Protein AF-A0A355E2Q4-F1 (afdb_monomer_lite)

Radius of gyration: 67.85 Å; chains: 1; bounding box: 139×47×200 Å

pLDDT: mean 78.77, std 15.64, range [34.53, 96.31]

Foldseek 3Di:
DFDWDWAKKWKDLFQVPNTDIDGDPDDDDDDDDPPPCPLSSVVQVLCQLLLNDFQQRPPPCVVVPDPPPQRGSLNRQQSADPVPGRPRQAKGKIKIKTWIQGPVRDFIKIKIKMWIDHGSPDDIQMKIFIDGHDPVQQCQWDDDPPPPDIGGDDLVRSCVSRHVVGIGSDSVVSQQVSCVVVHVGDVVSVLVSVLSSVVSCVVVCVVVDPDVPVVVVVNDPPPPVVVVVVVVVVVVVVVVVVVVVVVVVVVVVVVVVVVVVVVVVVVVVVVVVVVVVVVVVVVVVVVVVVVVVVVVVVVVVVVVVVVVVVVVVVVVVVVVVVVVVVVVVVVVVVVVVVVVVVVVVVVD

Secondary structure (DSSP, 8-state):
-PPEEEEEEEEEEETTEEEEEEE--SS------TTSSHHHHHHHHHHHHTTT----TTGGGGGGT---TT-SHHHHHHTEETTTEES--S-EEEEEEEEEEETTS---EEEEEEEEESSTTSPPEEEEEEEES-GGGS--EEE-SSTT-EEEPPHHHHHHHH-TTTEESSHHHHHHHHHHHHSSSHHHHHHHHHHHHHHHHHHHHHHH-S-HHHHHHHHSPPP-HHHHHHHHHHHHHHHHHHHHHHHHHHHHHHHHHHHHHHHHHHHHHHHHHHHHHHHHHHHHHHHHHHHHHHHHHHHHHHHHHHHHHHHHHHHHHHHHHHHHHHHHHHHHHHHHHHHHHHHHTS--

Sequence (348 aa):
MALYRLKTIRLVNFHNFVDHTIAVLGHLFLVGDNASGKTTVLDAVQWVLSGGQDLEFNAAARVSGSREEGRTLHGAVQRRDSERGVINTARAVTYAALELEDEEGGPALSIGMGAELAHPEAQIATWGFMREGPLSEVPLLVPAEVPGALRPAKKEELRDALGKDRVYFQVGRYRDVLADKLTAGEHYFSRLTDFWRISKAYKQIAAQTQDHSQLLRKMLPKPDEEAFLKVSRGMEALAQIEDSLGGLREQLDYLRGLREHQLSVDRAREEVARYTFLKTLKERDLLSETLARQDSGLAAIRTEQERLGELVGQARAAVASREAELQDLRRQDREGLLEKRIELERDS

Structure (mmCIF, N/CA/C/O backbone):
data_AF-A0A355E2Q4-F1
#
_entry.id   AF-A0A355E2Q4-F1
#
loop_
_atom_site.group_PDB
_atom_site.id
_atom_site.type_symbol
_atom_site.label_atom_id
_atom_site.label_alt_id
_atom_site.label_comp_id
_atom_site.label_asym_id
_atom_site.label_entity_id
_atom_site.label_seq_id
_atom_site.pdbx_PDB_ins_code
_atom_site.Cartn_x
_atom_site.Cartn_y
_atom_site.Cartn_z
_atom_site.occupancy
_atom_site.B_iso_or_equiv
_atom_site.auth_seq_id
_atom_site.auth_comp_id
_atom_site.auth_asym_id
_atom_site.auth_atom_id
_atom_site.pdbx_PDB_model_num
ATOM 1 N N . MET A 1 1 ? -0.881 -11.924 -11.102 1.00 59.03 1 MET A N 1
ATOM 2 C CA . MET A 1 1 ? -0.061 -10.791 -11.577 1.00 59.03 1 MET A CA 1
ATOM 3 C C . MET A 1 1 ? 1.360 -11.257 -11.381 1.00 59.03 1 MET A C 1
ATOM 5 O O . MET A 1 1 ? 1.708 -11.500 -10.237 1.00 59.03 1 MET A O 1
ATOM 9 N N . ALA A 1 2 ? 2.090 -11.511 -12.465 1.00 63.94 2 ALA A N 1
ATOM 10 C CA . ALA A 1 2 ? 3.419 -12.104 -12.367 1.00 63.94 2 ALA A CA 1
ATOM 11 C C . ALA A 1 2 ? 4.365 -11.136 -11.648 1.00 63.94 2 ALA A C 1
ATOM 13 O O . ALA A 1 2 ? 4.376 -9.936 -11.950 1.00 63.94 2 ALA A O 1
ATOM 14 N N . LEU A 1 3 ? 5.114 -11.643 -10.670 1.00 79.62 3 LEU A N 1
ATOM 15 C CA . LEU A 1 3 ? 6.127 -10.862 -9.979 1.00 79.62 3 LEU A CA 1
ATOM 16 C C . LEU A 1 3 ? 7.436 -11.007 -10.751 1.00 79.62 3 LEU A C 1
ATOM 18 O O . LEU A 1 3 ? 7.962 -12.105 -10.898 1.00 79.62 3 LEU A O 1
ATOM 22 N N . TYR A 1 4 ? 7.945 -9.894 -11.269 1.00 86.75 4 TYR A N 1
ATOM 23 C CA . TYR A 1 4 ? 9.138 -9.893 -12.105 1.00 86.75 4 TYR A CA 1
ATOM 24 C C . TYR A 1 4 ? 10.369 -9.420 -11.339 1.00 86.75 4 TYR A C 1
ATOM 26 O O . TYR A 1 4 ? 10.346 -8.380 -10.676 1.00 86.75 4 TYR A O 1
ATOM 34 N N . ARG A 1 5 ? 11.484 -10.125 -11.531 1.00 89.06 5 ARG A N 1
ATOM 35 C CA . ARG A 1 5 ? 12.803 -9.754 -11.022 1.00 89.06 5 ARG A CA 1
ATOM 36 C C . ARG A 1 5 ? 13.743 -9.396 -12.166 1.00 89.06 5 ARG A C 1
ATOM 38 O O . ARG A 1 5 ? 13.887 -10.141 -13.129 1.00 89.06 5 ARG A O 1
ATOM 45 N N . LEU A 1 6 ? 14.432 -8.260 -12.055 1.00 91.06 6 LEU A N 1
ATOM 46 C CA . LEU A 1 6 ? 15.444 -7.868 -13.036 1.00 91.06 6 LEU A CA 1
ATOM 47 C C . LEU A 1 6 ? 16.646 -8.819 -12.972 1.00 91.06 6 LEU A C 1
ATOM 49 O O . LEU A 1 6 ? 17.281 -8.937 -11.924 1.00 91.06 6 LEU A O 1
ATOM 53 N N . LYS A 1 7 ? 16.965 -9.452 -14.103 1.00 92.62 7 LYS A N 1
ATOM 54 C CA . LYS A 1 7 ? 18.031 -10.452 -14.235 1.00 92.62 7 LYS A CA 1
ATOM 55 C C . LYS A 1 7 ? 19.196 -9.978 -15.087 1.00 92.62 7 LYS A C 1
ATOM 57 O O . LYS A 1 7 ? 20.343 -10.249 -14.750 1.00 92.62 7 LYS A O 1
ATOM 62 N N . THR A 1 8 ? 18.923 -9.255 -16.169 1.00 94.00 8 THR A N 1
ATOM 63 C CA . THR A 1 8 ? 19.969 -8.795 -17.091 1.00 94.00 8 THR A CA 1
ATOM 64 C C . THR A 1 8 ? 19.650 -7.410 -17.630 1.00 94.00 8 THR A C 1
ATOM 66 O O . THR A 1 8 ? 18.503 -7.113 -17.948 1.00 94.00 8 THR A O 1
ATOM 69 N N . ILE A 1 9 ? 20.674 -6.570 -17.759 1.00 95.00 9 ILE A N 1
ATOM 70 C CA . ILE A 1 9 ? 20.624 -5.272 -18.435 1.00 95.00 9 ILE A CA 1
ATOM 71 C C . ILE A 1 9 ? 21.574 -5.343 -19.629 1.00 95.00 9 ILE A C 1
ATOM 73 O O . ILE A 1 9 ? 22.747 -5.662 -19.455 1.00 95.00 9 ILE A O 1
ATOM 77 N N . ARG A 1 10 ? 21.107 -5.019 -20.833 1.00 94.88 10 ARG A N 1
ATOM 78 C CA . ARG A 1 10 ? 21.938 -4.962 -22.041 1.00 94.88 10 ARG A CA 1
ATOM 79 C C . ARG A 1 10 ? 21.907 -3.568 -22.650 1.00 94.88 10 ARG A C 1
ATOM 81 O O . ARG A 1 10 ? 20.835 -3.007 -22.863 1.00 94.88 10 ARG A O 1
ATOM 88 N N . LEU A 1 11 ? 23.086 -3.028 -22.936 1.00 92.44 11 LEU A N 1
ATOM 89 C CA . LEU A 1 11 ? 23.298 -1.695 -23.494 1.00 92.44 11 LEU A CA 1
ATOM 90 C C . LEU A 1 11 ? 24.115 -1.812 -24.778 1.00 92.44 11 LEU A C 1
ATOM 92 O O . LEU A 1 11 ? 25.236 -2.319 -24.751 1.00 92.44 11 LEU A O 1
ATOM 96 N N . VAL A 1 12 ? 23.571 -1.318 -25.887 1.00 90.31 12 VAL A N 1
ATOM 97 C CA . VAL A 1 12 ? 24.232 -1.327 -27.198 1.00 90.31 12 VAL A CA 1
ATOM 98 C C . VAL A 1 12 ? 24.316 0.099 -27.715 1.00 90.31 12 VAL A C 1
ATOM 100 O O . VAL A 1 12 ? 23.292 0.752 -27.889 1.00 90.31 12 VAL A O 1
ATOM 103 N N . ASN A 1 13 ? 25.527 0.585 -27.978 1.00 87.12 13 ASN A N 1
ATOM 104 C CA . ASN A 1 13 ? 25.814 1.956 -28.407 1.00 87.12 13 ASN A CA 1
ATOM 105 C C . ASN A 1 13 ? 25.113 3.030 -27.557 1.00 87.12 13 ASN A C 1
ATOM 107 O O . ASN A 1 13 ? 24.652 4.045 -28.077 1.00 87.12 13 ASN A O 1
ATOM 111 N N . PHE A 1 14 ? 24.992 2.804 -26.250 1.00 83.56 14 PHE A N 1
ATOM 112 C CA . PHE A 1 14 ? 24.331 3.713 -25.321 1.00 83.56 14 PHE A CA 1
ATOM 113 C C . PHE A 1 14 ? 25.390 4.524 -24.568 1.00 83.56 14 PHE A C 1
ATOM 115 O O . PHE A 1 14 ? 26.032 4.025 -23.642 1.00 83.56 14 PHE A O 1
ATOM 122 N N . HIS A 1 15 ? 25.608 5.775 -24.981 1.00 80.81 15 HIS A N 1
ATOM 123 C CA . HIS A 1 15 ? 26.648 6.660 -24.445 1.00 80.81 15 HIS A CA 1
ATOM 124 C C . HIS A 1 15 ? 28.049 6.016 -24.466 1.00 80.81 15 HIS A C 1
ATOM 126 O O . HIS A 1 15 ? 28.636 5.873 -25.530 1.00 80.81 15 HIS A O 1
ATOM 132 N N . ASN A 1 16 ? 28.622 5.604 -23.330 1.00 76.19 16 ASN A N 1
ATOM 133 C CA . ASN A 1 16 ? 29.965 5.006 -23.297 1.00 76.19 16 ASN A CA 1
ATOM 134 C C . ASN A 1 16 ? 29.960 3.496 -23.581 1.00 76.19 16 ASN A C 1
ATOM 136 O O . ASN A 1 16 ? 31.016 2.918 -23.826 1.00 76.19 16 ASN A O 1
ATOM 140 N N . PHE A 1 17 ? 28.787 2.865 -23.620 1.00 82.75 17 PHE A N 1
ATOM 141 C CA . PHE A 1 17 ? 28.650 1.422 -23.784 1.00 82.75 17 PHE A CA 1
ATOM 142 C C . PHE A 1 17 ? 28.480 1.050 -25.259 1.00 82.75 17 PHE A C 1
ATOM 144 O O . PHE A 1 17 ? 27.497 1.436 -25.882 1.00 82.75 17 PHE A O 1
ATOM 151 N N . VAL A 1 18 ? 29.435 0.298 -25.817 1.00 82.12 18 VAL A N 1
ATOM 152 C CA . VAL A 1 18 ? 29.385 -0.195 -27.211 1.00 82.12 18 VAL A CA 1
ATOM 153 C C . VAL A 1 18 ? 28.500 -1.438 -27.317 1.00 82.12 18 VAL A C 1
ATOM 155 O O . VAL A 1 18 ? 27.496 -1.417 -28.015 1.00 82.12 18 VAL A O 1
ATOM 158 N N . ASP A 1 19 ? 28.827 -2.490 -26.572 1.00 89.31 19 ASP A N 1
ATOM 159 C CA . ASP A 1 19 ? 27.971 -3.658 -26.348 1.00 89.31 19 ASP A CA 1
ATOM 160 C C . ASP A 1 19 ? 28.318 -4.214 -24.970 1.00 89.31 19 ASP A C 1
ATOM 162 O O . ASP A 1 19 ? 29.428 -4.695 -24.754 1.00 89.31 19 ASP A O 1
ATOM 166 N N . HIS A 1 20 ? 27.430 -4.019 -24.002 1.00 91.25 20 HIS A N 1
ATOM 167 C CA . HIS A 1 20 ? 27.648 -4.439 -22.623 1.00 91.25 20 HIS A CA 1
ATOM 168 C C . HIS A 1 20 ? 26.410 -5.141 -22.095 1.00 91.25 20 HIS A C 1
ATOM 170 O O . HIS A 1 20 ? 25.290 -4.656 -22.245 1.00 91.25 20 HIS A O 1
ATOM 176 N N . THR A 1 21 ? 26.636 -6.264 -21.423 1.00 92.31 21 THR A N 1
ATOM 177 C CA . THR A 1 21 ? 25.600 -7.018 -20.724 1.00 92.31 21 THR A CA 1
ATOM 178 C C . THR A 1 21 ? 25.980 -7.107 -19.253 1.00 92.31 21 THR A C 1
ATOM 180 O O . THR A 1 21 ? 27.078 -7.542 -18.915 1.00 92.31 21 THR A O 1
ATOM 183 N N . ILE A 1 22 ? 25.085 -6.658 -18.380 1.00 91.62 22 ILE A N 1
ATOM 184 C CA . ILE A 1 22 ? 25.259 -6.604 -16.932 1.00 91.62 22 ILE A CA 1
ATOM 185 C C . ILE A 1 22 ? 24.255 -7.579 -16.322 1.00 91.62 22 ILE A C 1
ATOM 187 O O . ILE A 1 22 ? 23.046 -7.362 -16.404 1.00 91.62 22 ILE A O 1
ATOM 191 N N . ALA A 1 23 ? 24.755 -8.649 -15.711 1.00 91.12 23 ALA A N 1
ATOM 192 C CA . ALA A 1 23 ? 23.927 -9.579 -14.954 1.00 91.12 23 ALA A CA 1
ATOM 193 C C . ALA A 1 23 ? 23.563 -8.983 -13.584 1.00 91.12 23 ALA A C 1
ATOM 195 O O . ALA A 1 23 ? 24.399 -8.383 -12.905 1.00 91.12 23 ALA A O 1
ATOM 196 N N . VAL A 1 24 ? 22.314 -9.170 -13.169 1.00 89.00 24 VAL A N 1
ATOM 197 C CA . 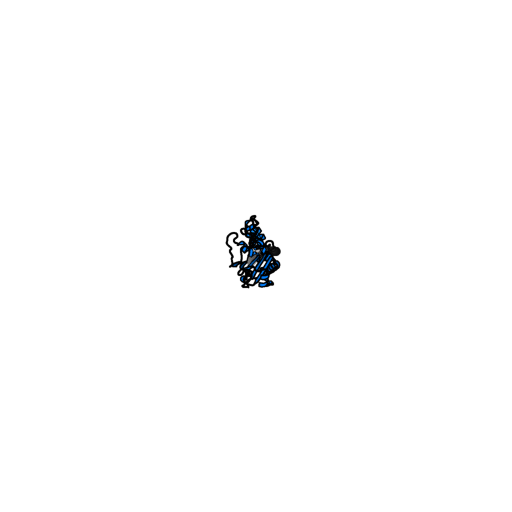VAL A 1 24 ? 21.755 -8.704 -11.899 1.00 89.00 24 VAL A CA 1
ATOM 198 C C . VAL A 1 24 ? 21.435 -9.917 -11.034 1.00 89.00 24 VAL A C 1
ATOM 200 O O . VAL A 1 24 ? 20.436 -10.605 -11.218 1.00 89.00 24 VAL A O 1
ATOM 203 N N . LEU A 1 25 ? 22.299 -10.180 -10.054 1.00 82.69 25 LEU A N 1
ATOM 204 C CA . LEU A 1 25 ? 22.166 -11.301 -9.122 1.00 82.69 25 LEU A CA 1
ATOM 205 C C . LEU A 1 25 ? 21.551 -10.821 -7.802 1.00 82.69 25 LEU A C 1
ATOM 207 O O . LEU A 1 25 ? 22.190 -10.802 -6.754 1.00 82.69 25 LEU A O 1
ATOM 211 N N . GLY A 1 26 ? 20.289 -10.388 -7.863 1.00 79.62 26 GLY A N 1
ATOM 212 C CA . GLY A 1 26 ? 19.594 -9.795 -6.714 1.00 79.62 26 GLY A CA 1
ATOM 213 C C . GLY A 1 26 ? 19.883 -8.314 -6.584 1.00 79.62 26 GLY A C 1
ATOM 214 O O . GLY A 1 26 ? 19.244 -7.514 -7.259 1.00 79.62 26 GLY A O 1
ATOM 215 N N . HIS A 1 27 ? 20.831 -7.943 -5.728 1.00 79.62 27 HIS A N 1
ATOM 216 C CA . HIS A 1 27 ? 21.199 -6.542 -5.546 1.00 79.62 27 HIS A CA 1
ATOM 217 C C . HIS A 1 27 ? 22.357 -6.163 -6.474 1.00 79.62 27 HIS A C 1
ATOM 219 O O . HIS A 1 27 ? 23.409 -6.799 -6.459 1.00 79.62 27 HIS A O 1
ATOM 225 N N . LEU A 1 28 ? 22.174 -5.103 -7.265 1.00 79.94 28 LEU A N 1
ATOM 226 C CA . LEU A 1 28 ? 23.220 -4.542 -8.117 1.00 79.94 28 LEU A CA 1
ATOM 227 C C . LEU A 1 28 ? 23.847 -3.318 -7.440 1.00 79.94 28 LEU A C 1
ATOM 229 O O . LEU A 1 28 ? 23.185 -2.297 -7.260 1.00 79.94 28 LEU A O 1
ATOM 233 N N . PHE A 1 29 ? 25.140 -3.403 -7.124 1.00 79.62 29 PHE A N 1
ATOM 234 C CA . PHE A 1 29 ? 25.935 -2.275 -6.639 1.00 79.62 29 PHE A CA 1
ATOM 235 C C . PHE A 1 29 ? 26.875 -1.788 -7.744 1.00 79.62 29 PHE A C 1
ATOM 237 O O . PHE A 1 29 ? 27.757 -2.519 -8.187 1.00 79.62 29 PHE A O 1
ATOM 244 N N . LEU A 1 30 ? 26.694 -0.542 -8.187 1.00 78.75 30 LEU A N 1
ATOM 245 C CA . LEU A 1 30 ? 27.558 0.097 -9.181 1.00 78.75 30 LEU A CA 1
ATOM 246 C C . LEU A 1 30 ? 28.564 1.017 -8.475 1.00 78.75 30 LEU A C 1
ATOM 248 O O . LEU A 1 30 ? 28.179 2.048 -7.922 1.00 78.75 30 LEU A O 1
ATOM 252 N N . VAL A 1 31 ? 29.850 0.661 -8.512 1.00 79.50 31 VAL A N 1
ATOM 253 C CA . VAL A 1 31 ? 30.961 1.422 -7.907 1.00 79.50 31 VAL A CA 1
ATOM 254 C C . VAL A 1 31 ? 31.913 1.896 -9.007 1.00 79.50 31 VAL A C 1
ATOM 256 O O . VAL A 1 31 ? 32.123 1.201 -9.994 1.00 79.50 31 VAL A O 1
ATOM 259 N N . GLY A 1 32 ? 32.458 3.103 -8.867 1.00 76.38 32 GLY A N 1
ATOM 260 C CA . GLY A 1 32 ? 33.433 3.674 -9.799 1.00 76.38 32 GLY A CA 1
ATOM 261 C C . GLY A 1 32 ? 33.529 5.190 -9.659 1.00 76.38 32 GLY A C 1
ATOM 262 O O . GLY A 1 32 ? 32.725 5.792 -8.941 1.00 76.38 32 GLY A O 1
ATOM 263 N N . ASP A 1 33 ? 34.434 5.812 -10.403 1.00 74.00 33 ASP A N 1
ATOM 264 C CA . ASP A 1 33 ? 34.664 7.260 -10.366 1.00 74.00 33 ASP A CA 1
ATOM 265 C C . ASP A 1 33 ? 33.542 8.072 -11.025 1.00 74.00 33 ASP A C 1
ATOM 267 O O . ASP A 1 33 ? 32.673 7.548 -11.732 1.00 74.00 33 ASP A O 1
ATOM 271 N N . ASN A 1 34 ? 33.511 9.382 -10.792 1.00 67.50 34 ASN A N 1
ATOM 272 C CA . ASN A 1 34 ? 32.589 10.258 -11.517 1.00 67.50 34 ASN A CA 1
ATOM 273 C C . ASN A 1 34 ? 32.782 10.091 -13.038 1.00 67.50 34 ASN A C 1
ATOM 275 O O . ASN A 1 34 ? 33.883 9.827 -13.503 1.00 67.50 34 ASN A O 1
ATOM 279 N N . ALA A 1 35 ? 31.688 10.174 -13.803 1.00 64.06 35 ALA A N 1
ATOM 280 C CA . ALA A 1 35 ? 31.648 9.894 -15.248 1.00 64.06 35 ALA A CA 1
ATOM 281 C C . ALA A 1 35 ? 31.945 8.439 -15.689 1.00 64.06 35 ALA A C 1
ATOM 283 O O . ALA A 1 35 ? 31.885 8.146 -16.880 1.00 64.06 35 ALA A O 1
ATOM 284 N N . SER A 1 36 ? 32.107 7.478 -14.769 1.00 72.00 36 SER A N 1
ATOM 285 C CA . SER A 1 36 ? 32.311 6.056 -15.112 1.00 72.00 36 SER A CA 1
ATOM 286 C C . SER A 1 36 ? 31.087 5.334 -15.719 1.00 72.00 36 SER A C 1
ATOM 288 O O . SER A 1 36 ? 31.094 4.114 -15.849 1.00 72.00 36 SER A O 1
ATOM 290 N N . GLY A 1 37 ? 29.994 6.044 -16.022 1.00 73.31 37 GLY A N 1
ATOM 291 C CA . GLY A 1 37 ? 28.781 5.469 -16.625 1.00 73.31 37 GLY A CA 1
ATOM 292 C C . GLY A 1 37 ? 27.757 4.861 -15.653 1.00 73.31 37 GLY A C 1
ATOM 293 O O . GLY A 1 37 ? 26.746 4.331 -16.100 1.00 73.31 37 GLY A O 1
ATOM 294 N N . LYS A 1 38 ? 27.943 4.962 -14.326 1.00 80.88 38 LYS A N 1
ATOM 295 C CA . LYS A 1 38 ? 26.978 4.422 -13.334 1.00 80.88 38 LYS A CA 1
ATOM 296 C C . LYS A 1 38 ? 25.568 4.979 -13.516 1.00 80.88 38 LYS A C 1
ATOM 298 O O . LYS A 1 38 ? 24.598 4.229 -13.578 1.00 80.88 38 LYS A O 1
ATOM 303 N N . THR A 1 39 ? 25.456 6.303 -13.611 1.00 76.62 39 THR A N 1
ATOM 304 C CA . THR A 1 39 ? 24.155 6.950 -13.789 1.00 76.62 39 THR A CA 1
ATOM 305 C C . THR A 1 39 ? 23.562 6.628 -15.152 1.00 76.62 39 THR A C 1
ATOM 307 O O . THR A 1 39 ? 22.365 6.416 -15.232 1.00 76.62 39 THR A O 1
ATOM 310 N N . THR A 1 40 ? 24.396 6.467 -16.181 1.00 81.44 40 THR A N 1
ATOM 311 C CA . THR A 1 40 ? 23.990 6.051 -17.530 1.00 81.44 40 THR A CA 1
ATOM 312 C C . THR A 1 40 ? 23.320 4.672 -17.549 1.00 81.44 40 THR A C 1
ATOM 314 O O . THR A 1 40 ? 22.352 4.475 -18.278 1.00 81.44 40 THR A O 1
ATOM 317 N N . VAL A 1 41 ? 23.790 3.718 -16.737 1.00 85.50 41 VAL A N 1
ATOM 318 C CA . VAL A 1 41 ? 23.131 2.406 -16.603 1.00 85.50 41 VAL A CA 1
ATOM 319 C C . VAL A 1 41 ? 21.747 2.563 -15.968 1.00 85.50 41 VAL A C 1
ATOM 321 O O . VAL A 1 41 ? 20.770 2.024 -16.481 1.00 85.50 41 VAL A O 1
ATOM 324 N N . LEU A 1 42 ? 21.638 3.338 -14.883 1.00 84.00 42 LEU A N 1
ATOM 325 C CA . LEU A 1 42 ? 20.356 3.589 -14.211 1.00 84.00 42 LEU A CA 1
ATOM 326 C C . LEU A 1 42 ? 19.365 4.323 -15.127 1.00 84.00 42 LEU A C 1
ATOM 328 O O . LEU A 1 42 ? 18.184 3.998 -15.175 1.00 84.00 42 LEU A O 1
ATOM 332 N N . ASP A 1 43 ? 19.877 5.290 -15.872 1.00 80.38 43 ASP A N 1
ATOM 333 C CA . ASP A 1 43 ? 19.189 6.059 -16.896 1.00 80.38 43 ASP A CA 1
ATOM 334 C C . ASP A 1 43 ? 18.590 5.158 -17.984 1.00 80.38 43 ASP A C 1
ATOM 336 O O . ASP A 1 43 ? 17.420 5.304 -18.332 1.00 80.38 43 ASP A O 1
ATOM 340 N N . ALA A 1 44 ? 19.363 4.190 -18.477 1.00 86.38 44 ALA A N 1
ATOM 341 C CA . ALA A 1 44 ? 18.901 3.223 -19.464 1.00 86.38 44 ALA A CA 1
ATOM 342 C C . ALA A 1 44 ? 17.801 2.300 -18.912 1.00 86.38 44 ALA A C 1
ATOM 344 O O . ALA A 1 44 ? 16.795 2.077 -19.583 1.00 86.38 44 ALA A O 1
ATOM 345 N N . VAL A 1 45 ? 17.950 1.812 -17.674 1.00 88.81 45 VAL A N 1
ATOM 346 C CA . VAL A 1 45 ? 16.918 1.000 -17.002 1.00 88.81 45 VAL A CA 1
ATOM 347 C C . VAL A 1 45 ? 15.618 1.792 -16.864 1.00 88.81 45 VAL A C 1
ATOM 349 O O . VAL A 1 45 ? 14.550 1.298 -17.218 1.00 88.81 45 VAL A O 1
ATOM 352 N N . GLN A 1 46 ? 15.703 3.039 -16.396 1.00 84.56 46 GLN A N 1
ATOM 353 C CA . GLN A 1 46 ? 14.536 3.907 -16.253 1.00 84.56 46 GLN A CA 1
ATOM 354 C C . GLN A 1 46 ? 13.868 4.196 -17.596 1.00 84.56 46 GLN A C 1
ATOM 356 O O . GLN A 1 46 ? 12.645 4.174 -17.667 1.00 84.56 46 GLN A O 1
ATOM 361 N N . TRP A 1 47 ? 14.654 4.439 -18.647 1.00 86.00 47 TRP A N 1
ATOM 362 C CA . TRP A 1 47 ? 14.139 4.700 -19.989 1.00 86.00 47 TRP A CA 1
ATOM 363 C C . TRP A 1 47 ? 13.325 3.524 -20.534 1.00 86.00 47 TRP A C 1
ATOM 365 O O . TRP A 1 47 ? 12.229 3.729 -21.055 1.00 86.00 47 TRP A O 1
ATOM 375 N N . VAL A 1 48 ? 13.809 2.292 -20.343 1.00 90.06 48 VAL A N 1
ATOM 376 C CA . VAL A 1 48 ? 13.070 1.087 -20.742 1.00 90.06 48 VAL A CA 1
ATOM 377 C C . VAL A 1 48 ? 11.792 0.923 -19.923 1.00 90.06 48 VAL A C 1
ATOM 379 O O . VAL A 1 48 ? 10.728 0.683 -20.494 1.00 90.06 48 VAL A O 1
ATOM 382 N N . LEU A 1 49 ? 11.878 1.073 -18.599 1.00 87.44 49 LEU A N 1
ATOM 383 C CA . LEU A 1 49 ? 10.738 0.855 -17.711 1.00 87.44 49 LEU A CA 1
ATOM 384 C C . LEU A 1 49 ? 9.669 1.954 -17.806 1.00 87.44 49 LEU A C 1
ATOM 386 O O . LEU A 1 49 ? 8.501 1.672 -17.563 1.00 87.44 49 LEU A O 1
ATOM 390 N N . SER A 1 50 ? 10.026 3.184 -18.186 1.00 82.81 50 SER A N 1
ATOM 391 C CA . SER A 1 50 ? 9.056 4.259 -18.446 1.00 82.81 50 SER A CA 1
ATOM 392 C C . SER A 1 50 ? 8.393 4.169 -19.817 1.00 82.81 50 SER A C 1
ATOM 394 O O . SER A 1 50 ? 7.570 5.019 -20.169 1.00 82.81 50 SER A O 1
ATOM 396 N N . GLY A 1 51 ? 8.763 3.162 -20.611 1.00 81.50 51 GLY A N 1
ATOM 397 C CA . GLY A 1 51 ? 8.302 3.018 -21.979 1.00 81.50 51 GLY A CA 1
ATOM 398 C C . GLY A 1 51 ? 8.680 4.217 -22.842 1.00 81.50 51 GLY A C 1
ATOM 399 O O . GLY A 1 51 ? 7.913 4.590 -23.720 1.00 81.50 51 GLY A O 1
ATOM 400 N N . GLY A 1 52 ? 9.822 4.856 -22.577 1.00 71.81 52 GLY A N 1
ATOM 401 C CA . GLY A 1 52 ? 10.374 5.892 -23.449 1.00 71.81 52 GLY A CA 1
ATOM 402 C C . GLY A 1 52 ? 9.751 7.262 -23.300 1.00 71.81 52 GLY A C 1
ATOM 403 O O . GLY A 1 52 ? 9.999 8.124 -24.139 1.00 71.81 52 GLY A O 1
ATOM 404 N N . GLN A 1 53 ? 8.959 7.472 -22.250 1.00 69.06 53 GLN A N 1
ATOM 405 C CA . GLN A 1 53 ? 8.559 8.810 -21.844 1.00 69.06 53 GLN A CA 1
ATOM 406 C C . GLN A 1 53 ? 9.817 9.651 -21.590 1.00 69.06 53 GLN A C 1
ATOM 408 O O . GLN A 1 53 ? 10.781 9.128 -21.024 1.00 69.06 53 GLN A O 1
ATOM 413 N N . ASP A 1 54 ? 9.802 10.921 -22.012 1.00 57.66 54 ASP A N 1
ATOM 414 C CA . ASP A 1 54 ? 10.913 11.863 -21.845 1.00 57.66 54 ASP A CA 1
ATOM 415 C C . ASP A 1 54 ? 11.291 11.994 -20.366 1.00 57.66 54 ASP A C 1
ATOM 417 O O . ASP A 1 54 ? 10.764 12.807 -19.603 1.00 57.66 54 ASP A O 1
ATOM 421 N N . LEU A 1 55 ? 12.212 11.140 -19.944 1.00 56.91 55 LEU A N 1
ATOM 422 C CA . LEU A 1 55 ? 12.879 11.236 -18.670 1.00 56.91 55 LEU A CA 1
ATOM 423 C C . LEU A 1 55 ? 14.067 12.156 -18.897 1.00 56.91 55 LEU A C 1
ATOM 425 O O . LEU A 1 55 ? 14.984 11.830 -19.650 1.00 56.91 55 LEU A O 1
ATOM 429 N N . GLU A 1 56 ? 14.065 13.313 -18.238 1.00 54.34 56 GLU A N 1
ATOM 430 C CA . GLU A 1 56 ? 15.267 14.134 -18.160 1.00 54.34 56 GLU A CA 1
ATOM 431 C C . GLU A 1 56 ? 16.390 13.279 -17.541 1.00 54.34 56 GLU A C 1
ATOM 433 O O . GLU A 1 56 ? 16.369 12.894 -16.362 1.00 54.34 56 GLU A O 1
ATOM 438 N N . PHE A 1 57 ? 17.360 12.911 -18.376 1.00 55.53 57 PHE A N 1
ATOM 439 C CA . PHE A 1 57 ? 18.556 12.201 -17.957 1.00 55.53 57 PHE A CA 1
ATOM 440 C C . PHE A 1 57 ? 19.329 13.121 -17.003 1.00 55.53 57 PHE A C 1
ATOM 442 O O . PHE A 1 57 ? 19.671 14.249 -17.337 1.00 55.53 57 PHE A O 1
ATOM 449 N N . ASN A 1 58 ? 19.543 12.657 -15.768 1.00 53.16 58 ASN A N 1
ATOM 450 C CA . ASN A 1 58 ? 20.190 13.419 -14.699 1.00 53.16 58 ASN A CA 1
ATOM 451 C C . ASN A 1 58 ? 19.601 14.822 -14.394 1.00 53.16 58 ASN A C 1
ATOM 453 O O . ASN A 1 58 ? 20.275 15.845 -14.521 1.00 53.16 58 ASN A O 1
ATOM 457 N N . ALA A 1 59 ? 18.403 14.868 -13.791 1.00 46.28 59 ALA A N 1
ATOM 458 C CA . ALA A 1 59 ? 17.896 16.057 -13.076 1.00 46.28 59 ALA A CA 1
ATOM 459 C C . ALA A 1 59 ? 18.877 16.600 -12.005 1.00 46.28 59 ALA A C 1
ATOM 461 O O . ALA A 1 59 ? 18.735 17.730 -11.540 1.00 46.28 59 ALA A O 1
ATOM 462 N N . ALA A 1 60 ? 19.900 15.806 -11.662 1.00 39.00 60 ALA A N 1
ATOM 463 C CA . ALA A 1 60 ? 20.895 16.099 -10.656 1.00 39.00 60 ALA A CA 1
ATOM 464 C C . ALA A 1 60 ? 21.799 17.325 -10.944 1.00 39.00 60 ALA A C 1
ATOM 466 O O . ALA A 1 60 ? 22.294 17.997 -10.042 1.00 39.00 60 ALA A O 1
ATOM 467 N N . ALA A 1 61 ? 22.043 17.643 -12.212 1.00 37.22 61 ALA A N 1
ATOM 468 C CA . ALA A 1 61 ? 22.986 18.703 -12.577 1.00 37.22 61 ALA A CA 1
ATOM 469 C C . ALA A 1 61 ? 22.359 20.113 -12.600 1.00 37.22 61 ALA A C 1
ATOM 471 O O . ALA A 1 61 ? 23.074 21.102 -12.742 1.00 37.22 61 ALA A O 1
ATOM 472 N N . ARG A 1 62 ? 21.030 20.243 -12.446 1.00 39.09 62 ARG A N 1
ATOM 473 C CA . ARG A 1 62 ? 20.339 21.536 -12.609 1.00 39.09 62 ARG A CA 1
ATOM 474 C C . ARG A 1 62 ? 20.663 22.571 -11.532 1.00 39.09 62 ARG A C 1
ATOM 476 O O . ARG A 1 62 ? 20.564 23.758 -11.820 1.00 39.09 62 ARG A O 1
ATOM 483 N N . VAL A 1 63 ? 21.062 22.167 -10.324 1.00 42.94 63 VAL A N 1
ATOM 484 C CA . VAL A 1 63 ? 21.269 23.132 -9.226 1.00 42.94 63 VAL A CA 1
ATOM 485 C C . VAL A 1 63 ? 22.708 23.657 -9.131 1.00 42.94 63 VAL A C 1
ATOM 487 O O . VAL A 1 63 ? 22.931 24.673 -8.483 1.00 42.94 63 VAL A O 1
ATOM 490 N N . SER A 1 64 ? 23.681 23.067 -9.843 1.00 38.75 64 SER A N 1
ATOM 491 C CA . SER A 1 64 ? 25.056 23.609 -9.898 1.00 38.75 64 SER A CA 1
ATOM 492 C C . SER A 1 64 ? 25.333 24.517 -11.106 1.00 38.75 64 SER A C 1
ATOM 494 O O . SER A 1 64 ? 26.488 24.830 -11.382 1.00 38.75 64 SER A O 1
ATOM 496 N N . GLY A 1 65 ? 24.301 24.955 -11.834 1.00 36.00 65 GLY A N 1
ATOM 497 C CA . GLY A 1 65 ? 24.422 26.037 -12.817 1.00 36.00 65 GLY A CA 1
ATOM 498 C C . GLY A 1 65 ? 25.127 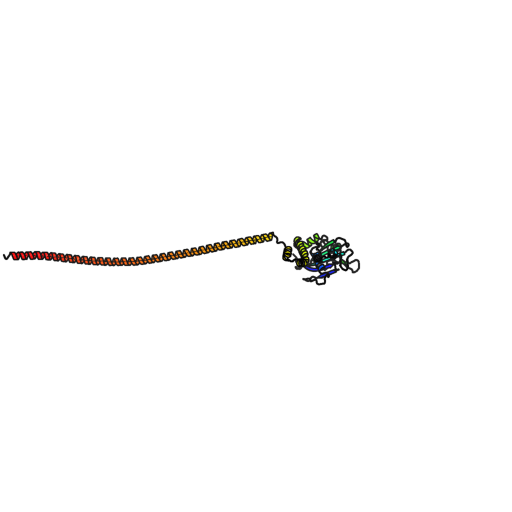25.709 -14.141 1.00 36.00 65 GLY A C 1
ATOM 499 O O . GLY A 1 65 ? 25.234 26.606 -14.973 1.00 36.00 65 GLY A O 1
ATOM 500 N N . SER A 1 66 ? 25.553 24.468 -14.407 1.00 34.53 66 SER A N 1
ATOM 501 C CA . SER A 1 66 ? 26.112 24.094 -15.715 1.00 34.53 66 SER A CA 1
ATOM 502 C C . SER A 1 66 ? 25.127 23.246 -16.528 1.00 34.53 66 SER A C 1
ATOM 504 O O . SER A 1 66 ? 24.873 22.070 -16.260 1.00 34.53 66 SER A O 1
ATOM 506 N N . ARG A 1 67 ? 24.556 23.850 -17.577 1.00 41.78 67 ARG A N 1
ATOM 507 C CA . ARG A 1 67 ? 23.960 23.105 -18.695 1.00 41.78 67 ARG A CA 1
ATOM 508 C C . ARG A 1 67 ? 25.097 22.416 -19.454 1.00 41.78 67 ARG A C 1
ATOM 510 O O . ARG A 1 67 ? 25.618 22.972 -20.409 1.00 41.78 67 ARG A O 1
ATOM 517 N N . GLU A 1 68 ? 25.512 21.231 -19.022 1.00 42.09 68 GLU A N 1
ATOM 518 C CA . GLU A 1 68 ? 26.431 20.412 -19.821 1.00 42.09 68 GLU A CA 1
ATOM 519 C C . GLU A 1 68 ? 25.648 19.683 -20.927 1.00 42.09 68 GLU A C 1
ATOM 521 O O . GLU A 1 68 ? 24.803 18.822 -20.670 1.00 42.09 68 GLU A O 1
ATOM 526 N N . GLU A 1 69 ? 25.937 20.062 -22.171 1.00 43.41 69 GLU A N 1
ATOM 527 C CA . GLU A 1 69 ? 25.215 19.783 -23.425 1.00 43.41 69 GLU A CA 1
ATOM 528 C C . GLU A 1 69 ? 25.268 18.317 -23.926 1.00 43.41 69 GLU A C 1
ATOM 530 O O . GLU A 1 69 ? 25.052 18.050 -25.107 1.00 43.41 69 GLU A O 1
ATOM 535 N N . GLY A 1 70 ? 25.532 17.340 -23.051 1.00 44.41 70 GLY A N 1
ATOM 536 C CA . GLY A 1 70 ? 25.659 15.911 -23.398 1.00 44.41 70 GLY A CA 1
ATOM 537 C C . GLY A 1 70 ? 24.626 14.977 -22.756 1.00 44.41 70 GLY A C 1
ATOM 538 O O . GLY A 1 70 ? 24.641 13.776 -23.008 1.00 44.41 70 GLY A O 1
ATOM 539 N N . ARG A 1 71 ? 23.723 15.493 -21.913 1.00 58.53 71 ARG A N 1
ATOM 540 C CA . ARG A 1 71 ? 22.934 14.680 -20.963 1.00 58.53 71 ARG A CA 1
ATOM 541 C C . ARG A 1 71 ? 21.447 14.571 -21.311 1.00 58.53 71 ARG A C 1
ATOM 543 O O . ARG A 1 71 ? 20.588 14.652 -20.445 1.00 58.53 71 ARG A O 1
ATOM 550 N N . THR A 1 72 ? 21.140 14.393 -22.589 1.00 64.19 72 THR A N 1
ATOM 551 C CA . THR A 1 72 ? 19.796 14.088 -23.114 1.00 64.19 72 THR A CA 1
ATOM 552 C C . THR A 1 72 ? 19.824 12.729 -23.817 1.00 64.19 72 THR A C 1
ATOM 554 O O . THR A 1 72 ? 20.910 12.228 -24.115 1.00 64.19 72 THR A O 1
ATOM 557 N N . LEU A 1 73 ? 18.665 12.137 -24.146 1.00 64.19 73 LEU A N 1
ATOM 558 C CA . LEU A 1 73 ? 18.624 10.932 -24.999 1.00 64.19 73 LEU A CA 1
ATOM 559 C C . LEU A 1 73 ? 19.446 11.150 -26.279 1.00 64.19 73 LEU A C 1
ATOM 561 O O . LEU A 1 73 ? 20.177 10.275 -26.727 1.00 64.19 73 LEU A O 1
ATOM 565 N N . HIS A 1 74 ? 19.386 12.373 -26.804 1.00 67.38 74 HIS A N 1
ATOM 566 C CA . HIS A 1 74 ? 20.164 12.831 -27.945 1.00 67.38 74 HIS A CA 1
ATOM 567 C C . HIS A 1 74 ? 21.672 12.736 -27.711 1.00 67.38 74 HIS A C 1
ATOM 569 O O . HIS A 1 74 ? 22.381 12.165 -28.533 1.00 67.38 74 HIS A O 1
ATOM 575 N N . GLY A 1 75 ? 22.168 13.226 -26.571 1.00 59.03 75 GLY A N 1
ATOM 576 C CA . GLY A 1 75 ? 23.577 13.102 -26.192 1.00 59.03 75 GLY A CA 1
ATOM 577 C C . GLY A 1 75 ? 24.022 11.652 -25.969 1.00 59.03 75 GLY A C 1
ATOM 578 O O . GLY A 1 75 ? 25.123 11.283 -26.383 1.00 59.03 75 GLY A O 1
ATOM 579 N N . ALA A 1 76 ? 23.148 10.805 -25.412 1.00 63.72 76 ALA A N 1
ATOM 580 C CA . ALA A 1 76 ? 23.413 9.377 -25.232 1.00 63.72 76 ALA A CA 1
ATOM 581 C C . ALA A 1 76 ? 23.525 8.627 -26.574 1.00 63.72 76 ALA A C 1
ATOM 583 O O . ALA A 1 76 ? 24.442 7.822 -26.742 1.00 63.72 76 ALA A O 1
ATOM 584 N N . VAL A 1 77 ? 22.653 8.930 -27.544 1.00 68.69 77 VAL A N 1
ATOM 585 C CA . VAL A 1 77 ? 22.698 8.366 -28.910 1.00 68.69 77 VAL A CA 1
ATOM 586 C C . VAL A 1 77 ? 23.901 8.908 -29.697 1.00 68.69 77 VAL A C 1
ATOM 588 O O . VAL A 1 77 ? 24.577 8.156 -30.402 1.00 68.69 77 VAL A O 1
ATOM 591 N N . GLN A 1 78 ? 24.215 10.200 -29.548 1.00 66.06 78 GLN A N 1
ATOM 592 C CA . GLN A 1 78 ? 25.396 10.834 -30.151 1.00 66.06 78 GLN A CA 1
ATOM 593 C C . GLN A 1 78 ? 26.719 10.382 -29.525 1.00 66.06 78 GLN A C 1
ATOM 595 O O . GLN A 1 78 ? 27.779 10.620 -30.107 1.00 66.06 78 GLN A O 1
ATOM 600 N N . ARG A 1 79 ? 26.664 9.747 -28.345 1.00 65.25 79 ARG A N 1
ATOM 601 C CA . ARG A 1 79 ? 27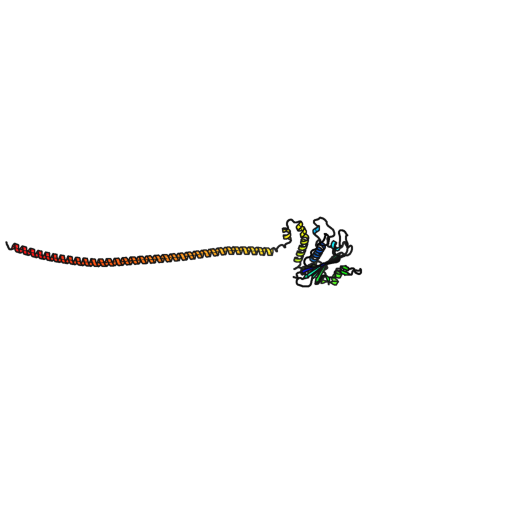.835 9.406 -27.529 1.00 65.25 79 ARG A CA 1
ATOM 602 C C . ARG A 1 79 ? 28.745 10.631 -27.364 1.00 65.25 79 ARG A C 1
ATOM 604 O O . ARG A 1 79 ? 29.936 10.579 -27.660 1.00 65.25 79 ARG A O 1
ATOM 611 N N . ARG A 1 80 ? 28.138 11.765 -26.997 1.00 59.47 80 ARG A N 1
ATOM 612 C CA . ARG A 1 80 ? 28.837 13.044 -26.828 1.00 59.47 80 ARG A CA 1
ATOM 613 C C . ARG A 1 80 ? 29.590 13.030 -25.499 1.00 59.47 80 ARG A C 1
ATOM 615 O O . ARG A 1 80 ? 28.966 12.951 -24.445 1.00 59.47 80 ARG A O 1
ATOM 622 N N . ASP A 1 81 ? 30.910 13.117 -25.567 1.00 58.56 81 ASP A N 1
ATOM 623 C CA . ASP A 1 81 ? 31.803 13.203 -24.411 1.00 58.56 81 ASP A CA 1
ATOM 624 C C . ASP A 1 81 ? 32.344 14.638 -24.293 1.00 58.56 81 ASP A C 1
ATOM 626 O O . ASP A 1 81 ? 32.694 15.257 -25.300 1.00 58.56 81 ASP A O 1
ATOM 630 N N . SER A 1 82 ? 32.398 15.175 -23.073 1.00 53.88 82 SER A N 1
ATOM 631 C CA . SER A 1 82 ? 32.898 16.522 -22.779 1.00 53.88 82 SER A CA 1
ATOM 632 C C . SER A 1 82 ? 34.357 16.723 -23.206 1.00 53.88 82 SER A C 1
ATOM 634 O O . SER A 1 82 ? 34.731 17.835 -23.567 1.00 53.88 82 SER A O 1
ATOM 636 N N . GLU A 1 83 ? 35.175 15.664 -23.181 1.00 51.16 83 GLU A N 1
ATOM 637 C CA . GLU A 1 83 ? 36.601 15.729 -23.535 1.00 51.16 83 GLU A CA 1
ATOM 638 C C . GLU A 1 83 ? 36.879 15.329 -24.991 1.00 51.16 83 GLU A C 1
ATOM 640 O O . GLU A 1 83 ? 37.828 15.822 -25.599 1.00 51.16 83 GLU A O 1
ATOM 645 N N . ARG A 1 84 ? 36.067 14.430 -25.566 1.00 49.91 84 ARG A N 1
ATOM 646 C CA . ARG A 1 84 ? 36.308 13.837 -26.901 1.00 49.91 84 ARG A CA 1
ATOM 647 C C . ARG A 1 84 ? 35.353 14.319 -27.996 1.00 49.91 84 ARG A C 1
ATOM 649 O O . ARG A 1 84 ? 35.532 13.950 -29.155 1.00 49.91 84 ARG A O 1
ATOM 656 N N . GLY A 1 85 ? 34.362 15.143 -27.660 1.00 57.44 85 GLY A N 1
ATOM 657 C CA . GLY A 1 85 ? 33.352 15.626 -28.601 1.00 57.44 85 GLY A CA 1
ATOM 658 C C . GLY A 1 85 ? 32.301 14.567 -28.958 1.00 57.44 85 GLY A C 1
ATOM 659 O O . GLY A 1 85 ? 32.060 13.613 -28.219 1.00 57.44 85 GLY A O 1
ATOM 660 N N . VAL A 1 86 ? 31.616 14.755 -30.089 1.00 57.16 86 VAL A N 1
ATOM 661 C CA . VAL A 1 86 ? 30.592 13.820 -30.588 1.00 57.16 86 VAL A CA 1
ATOM 662 C C . VAL A 1 86 ? 31.264 12.653 -31.306 1.00 57.16 86 VAL A C 1
ATOM 664 O O . VAL A 1 86 ? 31.885 12.849 -32.346 1.00 57.16 86 VAL A O 1
ATOM 667 N N . ILE A 1 87 ? 31.108 11.436 -30.777 1.00 60.59 87 ILE A N 1
ATOM 668 C CA . ILE A 1 87 ? 31.677 10.227 -31.392 1.00 60.59 87 ILE A CA 1
ATOM 669 C C . ILE A 1 87 ? 30.833 9.779 -32.597 1.00 60.59 87 ILE A C 1
ATOM 671 O O . ILE A 1 87 ? 31.381 9.373 -33.619 1.00 60.59 87 ILE A O 1
ATOM 675 N N . ASN A 1 88 ? 29.503 9.882 -32.512 1.00 58.91 88 ASN A N 1
ATOM 676 C CA . ASN A 1 88 ? 28.605 9.516 -33.609 1.00 58.91 88 ASN A CA 1
ATOM 677 C C . ASN A 1 88 ? 28.214 10.749 -34.438 1.00 58.91 88 ASN A C 1
ATOM 679 O O . ASN A 1 88 ? 27.240 11.436 -34.133 1.00 58.91 88 ASN A O 1
ATOM 683 N N . THR A 1 89 ? 28.961 11.016 -35.509 1.00 55.94 89 THR A N 1
ATOM 684 C CA . THR A 1 89 ? 28.696 12.118 -36.457 1.00 55.94 89 THR A CA 1
ATOM 685 C C . THR A 1 89 ? 27.774 11.726 -37.621 1.00 55.94 89 THR A C 1
ATOM 687 O O . THR A 1 89 ? 27.368 12.583 -38.402 1.00 55.94 89 THR A O 1
ATOM 690 N N . ALA A 1 90 ? 27.411 10.445 -37.721 1.00 61.16 90 ALA A N 1
ATOM 691 C CA . ALA A 1 90 ? 26.546 9.870 -38.752 1.00 61.16 90 ALA A CA 1
ATOM 692 C C . ALA A 1 90 ? 25.303 9.196 -38.135 1.00 61.16 90 ALA A C 1
ATOM 694 O O . ALA A 1 90 ? 25.049 9.319 -36.935 1.00 61.16 90 ALA A O 1
ATOM 695 N N . ARG A 1 91 ? 24.523 8.471 -38.952 1.00 73.44 91 ARG A N 1
ATOM 696 C CA . ARG A 1 91 ? 23.345 7.717 -38.497 1.00 73.44 91 ARG A CA 1
ATOM 697 C C . ARG A 1 91 ? 23.721 6.756 -37.364 1.00 73.44 91 ARG A C 1
ATOM 699 O O . ARG A 1 91 ? 24.535 5.858 -37.566 1.00 73.44 91 ARG A O 1
ATOM 706 N N . ALA A 1 92 ? 23.099 6.916 -36.201 1.00 80.81 92 ALA A N 1
ATOM 707 C CA . ALA A 1 92 ? 23.397 6.145 -34.999 1.00 80.81 92 ALA A CA 1
ATOM 708 C C . ALA A 1 92 ? 22.146 5.444 -34.477 1.00 80.81 92 ALA A C 1
ATOM 710 O O . ALA A 1 92 ? 21.084 6.052 -34.374 1.00 80.81 92 ALA A O 1
ATOM 711 N N . VAL A 1 93 ? 22.292 4.168 -34.127 1.00 86.50 93 VAL A N 1
ATOM 712 C CA . VAL A 1 93 ? 21.252 3.367 -33.475 1.00 86.50 93 VAL A CA 1
ATOM 713 C C . VAL A 1 93 ? 21.779 2.906 -32.122 1.00 86.50 93 VAL A C 1
ATOM 715 O O . VAL A 1 93 ? 22.930 2.476 -32.019 1.00 86.50 93 VAL A O 1
ATOM 718 N N . THR A 1 94 ? 20.940 3.001 -31.097 1.00 89.94 94 THR A N 1
ATOM 719 C CA . THR A 1 94 ? 21.235 2.571 -29.728 1.00 89.94 94 THR A CA 1
ATOM 720 C C . THR A 1 94 ? 20.119 1.684 -29.197 1.00 89.94 94 THR A C 1
ATOM 722 O O . THR A 1 94 ? 18.967 1.827 -29.615 1.00 89.94 94 THR A O 1
ATOM 725 N N . TYR A 1 95 ? 20.452 0.808 -28.252 1.00 92.38 95 TYR A N 1
ATOM 726 C CA . TYR A 1 95 ? 19.486 -0.001 -27.524 1.00 92.38 95 TYR A CA 1
ATOM 727 C C . TYR A 1 95 ? 19.781 -0.032 -26.030 1.00 92.38 95 TYR A C 1
ATOM 729 O O . TYR A 1 95 ? 20.930 -0.163 -25.604 1.00 92.38 95 TYR A O 1
ATOM 737 N N . ALA A 1 96 ? 18.707 -0.014 -25.250 1.00 93.56 96 ALA A N 1
ATOM 738 C CA . ALA A 1 96 ? 18.691 -0.443 -23.862 1.00 93.56 96 ALA A CA 1
ATOM 739 C C . ALA A 1 96 ? 17.646 -1.548 -23.716 1.00 93.56 96 ALA A C 1
ATOM 741 O O . ALA A 1 96 ? 16.529 -1.417 -24.214 1.00 93.56 96 ALA A O 1
ATOM 742 N N . ALA A 1 97 ? 17.999 -2.642 -23.054 1.00 95.06 97 ALA A N 1
ATOM 743 C CA . ALA A 1 97 ? 17.106 -3.777 -22.891 1.00 95.06 97 ALA A CA 1
ATOM 744 C C . ALA A 1 97 ? 17.275 -4.435 -21.525 1.00 95.06 97 ALA A C 1
ATOM 746 O O . ALA A 1 97 ? 18.361 -4.416 -20.945 1.00 95.06 97 ALA A O 1
ATOM 747 N N . LEU A 1 98 ? 16.188 -5.009 -21.024 1.00 95.44 98 LEU A N 1
ATOM 748 C CA . LEU A 1 98 ? 16.083 -5.642 -19.722 1.00 95.44 98 LEU A CA 1
ATOM 749 C C . LEU A 1 98 ? 15.498 -7.043 -19.884 1.00 95.44 98 LEU A C 1
ATOM 751 O O . LEU A 1 98 ? 14.532 -7.242 -20.620 1.00 95.44 98 LEU A O 1
ATOM 755 N N . GLU A 1 99 ? 16.074 -7.993 -19.161 1.00 94.94 99 GLU A N 1
ATOM 756 C CA . GLU A 1 99 ? 15.505 -9.321 -18.957 1.00 94.94 99 GLU A CA 1
ATOM 757 C C . GLU A 1 99 ? 14.877 -9.375 -17.570 1.00 94.94 99 GLU A C 1
ATOM 759 O O . GLU A 1 99 ? 15.556 -9.147 -16.562 1.00 94.94 99 GLU A O 1
ATOM 764 N N . LEU A 1 100 ? 13.585 -9.670 -17.532 1.00 92.62 100 LEU A N 1
ATOM 765 C CA . LEU A 1 100 ? 12.789 -9.818 -16.329 1.00 92.62 100 LEU A CA 1
ATOM 766 C C . LEU A 1 100 ? 12.444 -11.297 -16.149 1.00 92.62 100 LEU A C 1
ATOM 768 O O . LEU A 1 100 ? 11.774 -11.889 -16.986 1.00 92.62 100 LEU A O 1
ATOM 772 N N . GLU A 1 101 ? 12.914 -11.909 -15.074 1.00 91.50 101 GLU A N 1
ATOM 773 C CA . GLU A 1 101 ? 12.586 -13.287 -14.720 1.00 91.50 101 GLU A CA 1
ATOM 774 C C . GLU A 1 101 ? 11.283 -13.314 -13.921 1.00 91.50 101 GLU A C 1
ATOM 776 O O . GLU A 1 101 ? 11.091 -12.485 -13.032 1.00 91.50 101 GLU A O 1
ATOM 781 N N . ASP A 1 102 ? 10.379 -14.227 -14.265 1.00 88.81 102 ASP A N 1
ATOM 782 C CA . ASP A 1 102 ? 9.144 -14.442 -13.513 1.00 88.81 102 ASP A CA 1
ATOM 783 C C . ASP A 1 102 ? 9.454 -15.264 -12.256 1.00 88.81 102 ASP A C 1
ATOM 785 O O . ASP A 1 102 ? 9.979 -16.377 -12.348 1.00 88.81 102 ASP A O 1
ATOM 789 N N . GLU A 1 103 ? 9.145 -14.725 -11.078 1.00 83.06 103 GLU A N 1
ATOM 790 C CA . GLU A 1 103 ? 9.374 -15.423 -9.811 1.00 83.06 103 GLU A CA 1
ATOM 791 C C . GLU A 1 103 ? 8.465 -16.649 -9.641 1.00 83.06 103 GLU A C 1
ATOM 793 O O . GLU A 1 103 ? 8.813 -17.568 -8.900 1.00 83.06 103 GLU A O 1
ATOM 798 N N . GLU A 1 104 ? 7.344 -16.718 -10.366 1.00 82.38 104 GLU A N 1
ATOM 799 C CA . GLU A 1 104 ? 6.441 -17.876 -10.361 1.00 82.38 104 GLU A CA 1
ATOM 800 C C . GLU A 1 104 ? 6.913 -19.003 -11.305 1.00 82.38 104 GLU A C 1
ATOM 802 O O . GLU A 1 104 ? 6.240 -20.025 -11.451 1.00 82.38 104 GLU A O 1
ATOM 807 N N . GLY A 1 105 ? 8.089 -18.854 -11.932 1.00 76.62 105 GLY A N 1
ATOM 808 C CA . GLY A 1 105 ? 8.684 -19.858 -12.821 1.00 76.62 105 GLY A CA 1
ATOM 809 C C . GLY A 1 105 ? 8.149 -19.832 -14.256 1.00 76.62 105 GLY A C 1
ATOM 810 O O . GLY A 1 105 ? 8.386 -20.772 -15.018 1.00 76.62 105 GLY A O 1
ATOM 811 N N . GLY A 1 106 ? 7.428 -18.772 -14.633 1.00 80.94 106 GLY A N 1
ATOM 812 C CA . GLY A 1 106 ? 7.019 -18.507 -16.010 1.00 80.94 106 GLY A CA 1
ATOM 813 C C . GLY A 1 106 ? 8.189 -18.144 -16.942 1.00 80.94 106 GLY A C 1
ATOM 814 O O . GLY A 1 106 ? 9.340 -18.012 -16.513 1.00 80.94 106 GLY A O 1
ATOM 815 N N . PRO A 1 107 ? 7.927 -17.987 -18.254 1.00 84.88 107 PRO A N 1
ATOM 816 C CA . PRO A 1 107 ? 8.954 -17.583 -19.206 1.00 84.88 107 PRO A CA 1
ATOM 817 C C . PRO A 1 107 ? 9.478 -16.177 -18.879 1.00 84.88 107 PRO A C 1
ATOM 819 O O . PRO A 1 107 ? 8.702 -15.267 -18.584 1.00 84.88 107 PRO A O 1
ATOM 822 N N . ALA A 1 108 ? 10.797 -15.984 -18.989 1.00 89.56 108 ALA A N 1
ATOM 823 C CA . ALA A 1 108 ? 11.405 -14.664 -18.844 1.00 89.56 108 ALA A CA 1
ATOM 824 C C . ALA A 1 108 ? 10.799 -13.670 -19.848 1.00 89.56 108 ALA A C 1
ATOM 826 O O . ALA A 1 108 ? 10.424 -14.034 -20.962 1.00 89.56 108 ALA A O 1
ATOM 827 N N . LEU A 1 109 ? 10.717 -12.405 -19.467 1.00 92.62 109 LEU A N 1
ATOM 828 C CA . LEU A 1 109 ? 10.206 -11.319 -20.282 1.00 92.62 109 LEU A CA 1
ATOM 829 C C . LEU A 1 109 ? 11.360 -10.388 -20.664 1.00 92.62 109 LEU A C 1
ATOM 831 O O . LEU A 1 109 ? 11.952 -9.718 -19.822 1.00 92.62 109 LEU A O 1
ATOM 835 N N . SER A 1 110 ? 11.656 -10.323 -21.956 1.00 94.50 110 SER A N 1
ATOM 836 C CA . SER A 1 110 ? 12.612 -9.385 -22.532 1.00 94.50 110 SER A CA 1
ATOM 837 C C . SER A 1 110 ? 11.891 -8.135 -23.019 1.00 94.50 110 SER A C 1
ATOM 839 O O . SER A 1 110 ? 11.057 -8.195 -23.926 1.00 94.50 110 SER A O 1
ATOM 841 N N . ILE A 1 111 ? 12.241 -6.991 -22.443 1.00 94.69 111 ILE A N 1
ATOM 842 C CA . ILE A 1 111 ? 11.736 -5.675 -22.845 1.00 94.69 111 ILE A CA 1
ATOM 843 C C . ILE A 1 111 ? 12.893 -4.772 -23.227 1.00 94.69 111 ILE A C 1
ATOM 845 O O . ILE A 1 111 ? 14.002 -4.905 -22.713 1.00 94.69 111 ILE A O 1
ATOM 849 N N . GLY A 1 112 ? 12.653 -3.816 -24.107 1.00 93.56 112 GLY A N 1
ATOM 850 C CA . GLY A 1 112 ? 13.689 -2.857 -24.433 1.00 93.56 112 GLY A CA 1
ATOM 851 C C . GLY A 1 112 ? 13.221 -1.743 -25.332 1.00 93.56 112 GLY A C 1
ATOM 852 O O . GLY A 1 112 ? 12.103 -1.732 -25.846 1.00 93.56 112 GLY A O 1
ATOM 853 N N . MET A 1 113 ? 14.116 -0.784 -25.498 1.00 92.38 113 MET A N 1
ATOM 854 C CA . MET A 1 113 ? 13.906 0.398 -26.302 1.00 92.38 113 MET A CA 1
ATOM 855 C C . MET A 1 113 ? 15.086 0.637 -27.216 1.00 92.38 113 MET A C 1
ATOM 857 O O . MET A 1 113 ? 16.245 0.501 -26.819 1.00 92.38 113 MET A O 1
ATOM 861 N N . GLY A 1 114 ? 14.758 0.988 -28.451 1.00 90.81 114 GLY A N 1
ATOM 862 C CA . GLY A 1 114 ? 15.702 1.460 -29.441 1.00 90.81 114 GLY A CA 1
ATOM 863 C C . GLY A 1 114 ? 15.500 2.942 -29.704 1.00 90.81 114 GLY A C 1
ATOM 864 O O . GLY A 1 114 ? 14.383 3.462 -29.624 1.00 90.81 114 GLY A O 1
ATOM 865 N N . ALA A 1 115 ? 16.596 3.623 -30.007 1.00 89.19 115 ALA A N 1
ATOM 866 C CA . ALA A 1 115 ? 16.562 4.984 -30.505 1.00 89.19 115 ALA A CA 1
ATOM 867 C C . ALA A 1 115 ? 17.499 5.129 -31.699 1.00 89.19 115 ALA A C 1
ATOM 869 O O . ALA A 1 115 ? 18.574 4.528 -31.753 1.00 89.19 115 ALA A O 1
ATOM 870 N N . GLU A 1 116 ? 17.076 5.937 -32.659 1.00 87.88 116 GLU A N 1
ATOM 871 C CA . GLU A 1 116 ? 17.811 6.229 -33.873 1.00 87.88 116 GLU A CA 1
ATOM 872 C C . GLU A 1 116 ? 17.919 7.731 -34.069 1.00 87.88 116 GLU A C 1
ATOM 874 O O . GLU A 1 116 ? 16.935 8.466 -33.969 1.00 87.88 116 GLU A O 1
ATOM 879 N N . LEU A 1 117 ? 19.122 8.154 -34.434 1.00 84.12 117 LEU A N 1
ATOM 880 C CA . LEU A 1 117 ? 19.399 9.489 -34.913 1.00 84.12 117 LEU A CA 1
ATOM 881 C C . LEU A 1 117 ? 19.903 9.397 -36.353 1.00 84.12 117 LEU A C 1
ATOM 883 O O . LEU A 1 117 ? 20.941 8.789 -36.603 1.00 84.12 117 LEU A O 1
ATOM 887 N N . ALA A 1 118 ? 19.170 9.975 -37.308 1.00 80.38 118 ALA A N 1
ATOM 888 C CA . ALA A 1 118 ? 19.533 9.912 -38.727 1.00 80.38 118 ALA A CA 1
ATOM 889 C C . ALA A 1 118 ? 20.779 10.756 -39.058 1.00 80.38 118 ALA A C 1
ATOM 891 O O . ALA A 1 118 ? 21.593 10.360 -39.888 1.00 80.38 118 ALA A O 1
ATOM 892 N N . HIS A 1 119 ? 20.911 11.912 -38.410 1.00 76.56 119 HIS A N 1
ATOM 893 C CA . HIS A 1 119 ? 22.034 12.849 -38.491 1.00 76.56 119 HIS A CA 1
ATOM 894 C C . HIS A 1 119 ? 22.040 13.725 -37.223 1.00 76.56 119 HIS A C 1
ATOM 896 O O . HIS A 1 119 ? 21.010 13.789 -36.552 1.00 76.56 119 HIS A O 1
ATOM 902 N N . PRO A 1 120 ? 23.148 14.405 -36.871 1.00 69.69 120 PRO A N 1
ATOM 903 C CA . PRO A 1 120 ? 23.306 15.075 -35.574 1.00 69.69 120 PRO A CA 1
ATOM 904 C C . PRO A 1 120 ? 22.262 16.139 -35.198 1.00 69.69 120 PRO A C 1
ATOM 906 O O . PRO A 1 120 ? 22.175 16.482 -34.026 1.00 69.69 120 PRO A O 1
ATOM 909 N N . GLU A 1 121 ? 21.492 16.662 -36.150 1.00 73.06 121 GLU A N 1
ATOM 910 C CA . GLU A 1 121 ? 20.436 17.663 -35.913 1.00 73.06 121 GLU A CA 1
ATOM 911 C C . GLU A 1 121 ? 19.014 17.096 -36.094 1.00 73.06 121 GLU A C 1
ATOM 913 O O . GLU A 1 121 ? 18.027 17.817 -35.956 1.00 73.06 121 GLU A O 1
ATOM 918 N N . ALA A 1 122 ? 18.889 15.803 -36.411 1.00 76.12 122 ALA A N 1
ATOM 919 C CA . ALA A 1 122 ? 17.601 15.159 -36.627 1.00 76.12 122 ALA A CA 1
ATOM 920 C C . ALA A 1 122 ? 16.825 14.975 -35.316 1.00 76.12 122 ALA A C 1
ATOM 922 O O . ALA A 1 122 ? 17.396 14.815 -34.239 1.00 76.12 122 ALA A O 1
ATOM 923 N N . GLN A 1 123 ? 15.499 14.879 -35.415 1.00 77.56 123 GLN A N 1
ATOM 924 C CA . GLN A 1 123 ? 14.704 14.366 -34.302 1.00 77.56 123 GLN A CA 1
ATOM 925 C C . GLN A 1 123 ? 15.017 12.882 -34.068 1.00 77.56 123 GLN A C 1
ATOM 927 O O . GLN A 1 123 ? 15.182 12.112 -35.019 1.00 77.56 123 GLN A O 1
ATOM 932 N N . ILE A 1 124 ? 15.078 12.474 -32.799 1.00 82.12 124 ILE A N 1
ATOM 933 C CA . ILE A 1 124 ? 15.271 11.068 -32.438 1.00 82.12 124 ILE A CA 1
ATOM 934 C C . ILE A 1 124 ? 13.993 10.298 -32.727 1.00 82.12 124 ILE A C 1
ATOM 936 O O . ILE A 1 124 ? 12.924 10.638 -32.223 1.00 82.12 124 ILE A O 1
ATOM 940 N N . ALA A 1 125 ? 14.126 9.206 -33.470 1.00 86.06 125 ALA A N 1
ATOM 941 C CA . ALA A 1 125 ? 13.079 8.206 -33.576 1.00 86.06 125 ALA A CA 1
ATOM 942 C C . ALA A 1 125 ? 13.282 7.151 -32.485 1.00 86.06 125 ALA A C 1
ATOM 944 O O . ALA A 1 125 ? 14.354 6.557 -32.404 1.00 86.06 125 ALA A O 1
ATOM 945 N N . THR A 1 126 ? 12.265 6.891 -31.667 1.00 89.44 126 THR A N 1
ATOM 946 C CA . THR A 1 126 ? 12.289 5.847 -30.633 1.00 89.44 126 THR A CA 1
ATOM 947 C C . THR A 1 126 ? 11.287 4.740 -30.946 1.00 89.44 126 THR A C 1
ATOM 949 O O . THR A 1 126 ? 10.276 4.962 -31.613 1.00 89.44 126 THR A O 1
ATOM 952 N N . TRP A 1 127 ? 11.573 3.524 -30.490 1.00 91.81 127 TRP A N 1
ATOM 953 C CA . TRP A 1 127 ? 10.660 2.385 -30.571 1.00 91.81 127 TRP A CA 1
ATOM 954 C C . TRP A 1 127 ? 10.866 1.457 -29.379 1.00 91.81 127 TRP A C 1
ATOM 956 O O . TRP A 1 127 ? 11.942 1.420 -28.782 1.00 91.81 127 TRP A O 1
ATOM 966 N N . GLY A 1 128 ? 9.829 0.702 -29.038 1.00 92.19 128 GLY A N 1
ATOM 967 C CA . GLY A 1 128 ? 9.880 -0.330 -28.007 1.00 92.19 128 GLY A CA 1
ATOM 968 C C . GLY A 1 128 ? 9.840 -1.727 -28.608 1.00 92.19 128 GLY A C 1
ATOM 969 O O . GLY A 1 128 ? 9.375 -1.921 -29.734 1.00 92.19 128 GLY A O 1
ATOM 970 N N . PHE A 1 129 ? 10.297 -2.716 -27.856 1.00 93.81 129 PHE A N 1
ATOM 971 C CA . PHE A 1 129 ? 10.051 -4.118 -28.161 1.00 93.81 129 PHE A CA 1
ATOM 972 C C . PHE A 1 129 ? 9.760 -4.904 -26.886 1.00 93.81 129 PHE A C 1
ATOM 974 O O . PHE A 1 129 ? 10.246 -4.574 -25.804 1.00 93.81 129 PHE A O 1
ATOM 981 N N . MET A 1 130 ? 8.960 -5.954 -27.029 1.00 92.81 130 MET A N 1
ATOM 982 C CA . MET A 1 130 ? 8.606 -6.860 -25.946 1.00 92.81 130 MET A CA 1
ATOM 983 C C . MET A 1 130 ? 8.499 -8.282 -26.483 1.00 92.81 130 MET A C 1
ATOM 985 O O . MET A 1 130 ? 7.829 -8.536 -27.486 1.00 92.81 130 MET A O 1
ATOM 989 N N . ARG A 1 131 ? 9.153 -9.220 -25.803 1.00 91.62 131 ARG A N 1
ATOM 990 C CA . ARG A 1 131 ? 9.159 -10.632 -26.169 1.00 91.62 131 ARG A CA 1
ATOM 991 C C . ARG A 1 131 ? 9.275 -11.511 -24.927 1.00 91.62 131 ARG A C 1
ATOM 993 O O . ARG A 1 131 ? 10.067 -11.228 -24.041 1.00 91.62 131 ARG A O 1
ATOM 1000 N N . GLU A 1 132 ? 8.564 -12.631 -24.927 1.00 90.19 132 GLU A N 1
ATOM 1001 C CA . GLU A 1 132 ? 8.798 -13.726 -23.982 1.00 90.19 132 GLU A CA 1
ATOM 1002 C C . GLU A 1 132 ? 9.995 -14.581 -24.445 1.00 90.19 132 GLU A C 1
ATOM 1004 O O . GLU A 1 132 ? 10.113 -14.941 -25.625 1.00 90.19 132 GLU A O 1
ATOM 1009 N N . GLY A 1 133 ? 10.908 -14.853 -23.520 1.00 88.81 133 GLY A N 1
ATOM 1010 C CA . GLY A 1 133 ? 12.199 -15.497 -23.725 1.00 88.81 133 GLY A CA 1
ATOM 1011 C C . GLY A 1 133 ? 13.376 -14.679 -23.168 1.00 88.81 133 GLY A C 1
ATOM 1012 O O . GLY A 1 133 ? 13.203 -13.529 -22.747 1.00 88.81 133 GLY A O 1
ATOM 1013 N N . PRO A 1 134 ? 14.583 -15.267 -23.173 1.00 90.31 134 PRO A N 1
ATOM 1014 C CA . PRO A 1 134 ? 15.795 -14.621 -22.682 1.00 90.31 134 PRO A CA 1
ATOM 1015 C C . PRO A 1 134 ? 16.275 -13.506 -23.620 1.00 90.31 134 PRO A C 1
ATOM 1017 O O . PRO A 1 134 ? 16.075 -13.547 -24.839 1.00 90.31 134 PRO A O 1
ATOM 1020 N N . LEU A 1 135 ? 16.979 -12.523 -23.057 1.00 90.88 135 LEU A N 1
ATOM 1021 C CA . LEU A 1 135 ? 17.450 -11.346 -23.788 1.00 90.88 135 LEU A CA 1
ATOM 1022 C C . LEU A 1 135 ? 18.614 -11.669 -24.737 1.00 90.88 135 LEU A C 1
ATOM 1024 O O . LEU A 1 135 ? 18.870 -10.937 -25.696 1.00 90.88 135 LEU A O 1
ATOM 1028 N N . SER A 1 136 ? 19.306 -12.785 -24.504 1.00 88.31 136 SER A N 1
ATOM 1029 C CA . SER A 1 136 ? 20.354 -13.309 -25.386 1.00 88.31 136 SER A CA 1
ATOM 1030 C C . SER A 1 136 ? 19.838 -13.650 -26.787 1.00 88.31 136 SER A C 1
ATOM 1032 O O . SER A 1 136 ? 20.581 -13.517 -27.757 1.00 88.31 136 SER A O 1
ATOM 1034 N N . GLU A 1 137 ? 18.565 -14.028 -26.911 1.00 87.69 137 GLU A N 1
ATOM 1035 C CA . GLU A 1 137 ? 17.934 -14.383 -28.184 1.00 87.69 137 GLU A CA 1
ATOM 1036 C C . GLU A 1 137 ? 17.373 -13.173 -28.943 1.00 87.69 137 GLU A C 1
ATOM 1038 O O . GLU A 1 137 ? 16.784 -13.332 -30.015 1.00 87.69 137 GLU A O 1
ATOM 1043 N N . VAL A 1 138 ? 17.503 -11.960 -28.400 1.00 89.19 138 VAL A N 1
ATOM 1044 C CA . VAL A 1 138 ? 17.072 -10.737 -29.080 1.00 89.19 138 VAL A CA 1
ATOM 1045 C C . VAL A 1 138 ? 18.202 -10.249 -30.001 1.00 89.19 138 VAL A C 1
ATOM 1047 O O . VAL A 1 138 ? 19.280 -9.893 -29.510 1.00 89.19 138 VAL A O 1
ATOM 1050 N N . PRO A 1 139 ? 17.985 -10.188 -31.332 1.00 88.94 139 PRO A N 1
ATOM 1051 C CA . PRO A 1 139 ? 19.021 -9.834 -32.298 1.00 88.94 139 PRO A CA 1
ATOM 1052 C C . PRO A 1 139 ? 19.209 -8.312 -32.369 1.00 88.94 139 PRO A C 1
ATOM 1054 O O . PRO A 1 139 ? 18.832 -7.655 -33.336 1.00 88.94 139 PRO A O 1
ATOM 1057 N N . LEU A 1 140 ? 19.792 -7.733 -31.316 1.00 89.50 140 LEU A N 1
ATOM 1058 C CA . LEU A 1 140 ? 20.105 -6.298 -31.250 1.00 89.50 140 LEU A CA 1
ATOM 1059 C C . LEU A 1 140 ? 21.309 -5.905 -32.117 1.00 89.50 140 LEU A C 1
ATOM 1061 O O . LEU A 1 140 ? 21.485 -4.728 -32.425 1.00 89.50 140 LEU A O 1
ATOM 1065 N N . LEU A 1 141 ? 22.136 -6.879 -32.502 1.00 88.06 141 LEU A N 1
ATOM 1066 C CA . LEU A 1 141 ? 23.324 -6.707 -33.330 1.00 88.06 141 LEU A CA 1
ATOM 1067 C C . LEU A 1 141 ? 23.196 -7.538 -34.606 1.00 88.06 141 LEU A C 1
ATOM 1069 O O . LEU A 1 141 ? 22.761 -8.687 -34.563 1.00 88.06 141 LEU A O 1
ATOM 1073 N N . VAL A 1 142 ? 23.625 -6.963 -35.724 1.00 87.50 142 VAL A N 1
ATOM 1074 C CA . VAL A 1 142 ? 23.690 -7.606 -37.039 1.00 87.50 142 VAL A CA 1
ATOM 1075 C C . VAL A 1 142 ? 25.086 -7.425 -37.642 1.00 87.50 142 VAL A C 1
ATOM 1077 O O . VAL A 1 142 ? 25.775 -6.457 -37.300 1.00 87.50 142 VAL A O 1
ATOM 1080 N N . PRO A 1 143 ? 25.530 -8.321 -38.541 1.00 84.56 143 PRO A N 1
ATOM 1081 C CA . PRO A 1 143 ? 26.790 -8.148 -39.257 1.00 84.56 143 PRO A CA 1
ATOM 1082 C C . PRO A 1 143 ? 26.840 -6.800 -39.989 1.00 84.56 143 PRO A C 1
ATOM 1084 O O . PRO A 1 143 ? 25.885 -6.400 -40.663 1.00 84.56 143 PRO A O 1
ATOM 1087 N N . ALA A 1 144 ? 27.942 -6.074 -39.823 1.00 81.06 144 ALA A N 1
ATOM 1088 C CA . ALA A 1 144 ? 28.216 -4.852 -40.562 1.00 81.06 144 ALA A CA 1
ATOM 1089 C C . ALA A 1 144 ? 28.772 -5.170 -41.961 1.00 81.06 144 ALA A C 1
ATOM 1091 O O . ALA A 1 144 ? 29.134 -6.304 -42.264 1.00 81.06 144 ALA A O 1
ATOM 1092 N N . GLU A 1 145 ? 28.862 -4.145 -42.812 1.00 75.19 145 GLU A N 1
ATOM 1093 C CA . GLU A 1 145 ? 29.457 -4.258 -44.154 1.00 75.19 145 GLU A CA 1
ATOM 1094 C C . GLU A 1 145 ? 30.953 -4.608 -44.101 1.00 75.19 145 GLU A C 1
ATOM 1096 O O . GLU A 1 145 ? 31.484 -5.228 -45.020 1.00 75.19 145 GLU A O 1
ATOM 1101 N N . VAL A 1 146 ? 31.628 -4.250 -43.004 1.00 76.12 146 VAL A N 1
ATOM 1102 C CA . VAL A 1 146 ? 33.013 -4.648 -42.744 1.00 76.12 146 VAL A CA 1
ATOM 1103 C C . VAL A 1 146 ? 33.029 -6.078 -42.182 1.00 76.12 146 VAL A C 1
ATOM 1105 O O . VAL A 1 146 ? 32.406 -6.321 -41.143 1.00 76.12 146 VAL A O 1
ATOM 1108 N N . PRO A 1 147 ? 33.762 -7.021 -42.806 1.00 68.50 147 PRO A N 1
ATOM 1109 C CA . PRO A 1 147 ? 33.851 -8.401 -42.336 1.00 68.50 147 PRO A CA 1
ATOM 1110 C C . PRO A 1 147 ? 34.322 -8.484 -40.878 1.00 68.50 147 PRO A C 1
ATOM 1112 O O . PRO A 1 147 ? 35.381 -7.970 -40.528 1.00 68.50 147 PRO A O 1
ATOM 1115 N N . GLY A 1 148 ? 33.528 -9.139 -40.027 1.00 70.31 148 GLY A N 1
ATOM 1116 C CA . GLY A 1 148 ? 33.834 -9.337 -38.605 1.00 70.31 148 GLY A CA 1
ATOM 1117 C C . GLY A 1 148 ? 33.399 -8.203 -37.670 1.00 70.31 148 GLY A C 1
ATOM 1118 O O . GLY A 1 148 ? 33.496 -8.366 -36.456 1.00 70.31 148 GLY A O 1
ATOM 1119 N N . ALA A 1 149 ? 32.879 -7.087 -38.189 1.00 80.19 149 ALA A N 1
ATOM 1120 C CA . ALA A 1 149 ? 32.294 -6.034 -37.364 1.00 80.19 149 ALA A CA 1
ATOM 1121 C C . ALA A 1 149 ? 30.785 -6.260 -37.167 1.00 80.19 149 ALA A C 1
ATOM 1123 O O . ALA A 1 149 ? 30.077 -6.676 -38.084 1.00 80.19 149 ALA A O 1
ATOM 1124 N N . LEU A 1 150 ? 30.282 -5.957 -35.970 1.00 83.75 150 LEU A N 1
ATOM 1125 C CA . LEU A 1 150 ? 28.851 -5.950 -35.663 1.00 83.75 150 LEU A CA 1
ATOM 1126 C C . LEU A 1 150 ? 28.355 -4.507 -35.587 1.00 83.75 150 LEU A C 1
ATOM 1128 O O . LEU A 1 150 ? 29.032 -3.633 -35.046 1.00 83.75 150 LEU A O 1
ATOM 1132 N N . ARG A 1 151 ? 27.153 -4.265 -36.107 1.00 86.94 151 ARG A N 1
ATOM 1133 C CA . ARG A 1 151 ? 26.434 -2.997 -35.957 1.00 86.94 151 ARG A CA 1
ATOM 1134 C C . ARG A 1 151 ? 25.090 -3.230 -35.267 1.00 86.94 151 ARG A C 1
ATOM 1136 O O . ARG A 1 151 ? 24.539 -4.323 -35.381 1.00 86.94 151 ARG A O 1
ATOM 1143 N N . PRO A 1 152 ? 24.509 -2.222 -34.605 1.00 87.81 152 PRO A N 1
ATOM 1144 C CA . PRO A 1 152 ? 23.149 -2.336 -34.099 1.00 87.81 152 PRO A CA 1
ATOM 1145 C C . PRO A 1 152 ? 22.142 -2.575 -35.232 1.00 87.81 152 PRO A C 1
ATOM 1147 O O . PRO A 1 152 ? 22.257 -1.996 -36.322 1.00 87.81 152 PRO A O 1
ATOM 1150 N N . ALA A 1 153 ? 21.157 -3.430 -34.966 1.00 87.75 153 ALA A N 1
ATOM 1151 C CA . ALA A 1 153 ? 20.042 -3.695 -35.867 1.00 87.75 153 ALA A CA 1
ATOM 1152 C C . ALA A 1 153 ? 19.192 -2.431 -36.044 1.00 87.75 153 ALA A C 1
ATOM 1154 O O . ALA A 1 153 ? 18.939 -1.715 -35.076 1.00 87.75 153 ALA A O 1
ATOM 1155 N N . LYS A 1 154 ? 18.712 -2.147 -37.253 1.00 88.81 154 LYS A N 1
ATOM 1156 C CA . LYS A 1 154 ? 17.724 -1.074 -37.468 1.00 88.81 154 LYS A CA 1
ATOM 1157 C C . LYS A 1 154 ? 16.341 -1.513 -36.982 1.00 88.81 154 LYS A C 1
ATOM 1159 O O . LYS A 1 154 ? 16.081 -2.705 -36.826 1.00 88.81 154 LYS A O 1
ATOM 1164 N N . LYS A 1 155 ? 15.428 -0.558 -36.786 1.00 87.00 155 LYS A N 1
ATOM 1165 C CA . LYS A 1 155 ? 14.062 -0.849 -36.318 1.00 87.00 155 LYS A CA 1
ATOM 1166 C C . LYS A 1 155 ? 13.303 -1.816 -37.240 1.00 87.00 155 LYS A C 1
ATOM 1168 O O . LYS A 1 155 ? 12.556 -2.655 -36.744 1.00 87.00 155 LYS A O 1
ATOM 1173 N N . GLU A 1 156 ? 13.506 -1.742 -38.559 1.00 87.44 156 GLU A N 1
ATOM 1174 C CA . GLU A 1 156 ? 12.903 -2.674 -39.522 1.00 87.44 156 GLU A CA 1
ATOM 1175 C C . GLU A 1 156 ? 13.503 -4.079 -39.406 1.00 87.44 156 GLU A C 1
ATOM 1177 O O . GLU A 1 156 ? 12.754 -5.043 -39.317 1.00 87.44 156 GLU A O 1
ATOM 1182 N N . GLU A 1 157 ? 14.831 -4.185 -39.315 1.00 88.44 157 GLU A N 1
ATOM 1183 C CA . GLU A 1 157 ? 15.552 -5.462 -39.181 1.00 88.44 157 GLU A CA 1
ATOM 1184 C C . GLU A 1 157 ? 15.153 -6.191 -37.889 1.00 88.44 157 GLU A C 1
ATOM 1186 O O . GLU A 1 157 ? 14.909 -7.397 -37.892 1.00 88.44 157 GLU A O 1
ATOM 1191 N N . LEU A 1 158 ? 15.018 -5.444 -36.788 1.00 88.44 158 LEU A N 1
ATOM 1192 C CA . LEU A 1 158 ? 14.557 -5.986 -35.512 1.00 88.44 158 LEU A CA 1
ATOM 1193 C C . LEU A 1 158 ? 13.101 -6.467 -35.594 1.00 88.44 158 LEU A C 1
ATOM 1195 O O . LEU A 1 158 ? 12.765 -7.514 -35.042 1.00 88.44 158 LEU A O 1
ATOM 1199 N N . ARG A 1 159 ? 12.235 -5.725 -36.296 1.00 89.56 159 ARG A N 1
ATOM 1200 C CA . ARG A 1 159 ? 10.835 -6.114 -36.522 1.00 89.56 159 ARG A CA 1
ATOM 1201 C C . ARG A 1 159 ? 10.727 -7.365 -37.388 1.00 89.56 159 ARG A C 1
ATOM 1203 O O . ARG A 1 159 ? 9.875 -8.205 -37.112 1.00 89.56 159 ARG A O 1
ATOM 1210 N N . ASP A 1 160 ? 11.567 -7.496 -38.404 1.00 88.25 160 ASP A N 1
ATOM 1211 C CA . ASP A 1 160 ? 11.561 -8.663 -39.285 1.00 88.25 160 ASP A CA 1
ATOM 1212 C C . ASP A 1 160 ? 12.064 -9.915 -38.547 1.00 88.25 160 ASP A C 1
ATOM 1214 O O . ASP A 1 160 ? 11.540 -11.005 -38.763 1.00 88.25 160 ASP A O 1
ATOM 1218 N N . ALA A 1 161 ? 13.004 -9.757 -37.609 1.00 87.88 161 ALA A N 1
ATOM 1219 C CA . ALA A 1 161 ? 13.523 -10.861 -36.807 1.00 87.88 161 ALA A CA 1
ATOM 1220 C C . ALA A 1 161 ? 12.613 -11.275 -35.630 1.00 87.88 161 ALA A C 1
ATOM 1222 O O . ALA A 1 161 ? 12.500 -12.461 -35.329 1.00 87.88 161 ALA A O 1
ATOM 1223 N N . LEU A 1 162 ? 11.971 -10.320 -34.943 1.00 86.62 162 LEU A N 1
ATOM 1224 C CA . LEU A 1 162 ? 11.113 -10.598 -33.778 1.00 86.62 162 LEU A CA 1
ATOM 1225 C C . LEU A 1 162 ? 9.629 -10.775 -34.129 1.00 86.62 162 LEU A C 1
ATOM 1227 O O . LEU A 1 162 ? 8.882 -11.345 -33.334 1.00 86.62 162 LEU A O 1
ATOM 1231 N N . GLY A 1 163 ? 9.197 -10.285 -35.289 1.00 86.56 163 GLY A N 1
ATOM 1232 C CA . GLY A 1 163 ? 7.799 -10.232 -35.703 1.00 86.56 163 GLY A CA 1
ATOM 1233 C C . GLY A 1 163 ? 7.134 -8.879 -35.425 1.00 86.56 163 GLY A C 1
ATOM 1234 O O . GLY A 1 163 ? 7.500 -8.133 -34.513 1.00 86.56 163 GLY A O 1
ATOM 1235 N N . LYS A 1 164 ? 6.106 -8.565 -36.225 1.00 83.12 164 LYS A N 1
ATOM 1236 C CA . LYS A 1 164 ? 5.409 -7.265 -36.216 1.00 83.12 164 LYS A CA 1
ATOM 1237 C C . LYS A 1 164 ? 4.704 -6.949 -34.895 1.00 83.12 164 LYS A C 1
ATOM 1239 O O . LYS A 1 164 ? 4.638 -5.783 -34.529 1.00 83.12 164 LYS A O 1
ATOM 1244 N N . ASP A 1 165 ? 4.231 -7.964 -34.179 1.00 85.12 165 ASP A N 1
ATOM 1245 C CA . ASP A 1 165 ? 3.466 -7.787 -32.936 1.00 85.12 165 ASP A CA 1
ATOM 1246 C C . ASP A 1 165 ? 4.353 -7.585 -31.701 1.00 85.12 165 ASP A C 1
ATOM 1248 O O . ASP A 1 165 ? 3.860 -7.306 -30.613 1.00 85.12 165 ASP A O 1
ATOM 1252 N N . ARG A 1 166 ? 5.674 -7.728 -31.853 1.00 87.94 166 ARG A N 1
ATOM 1253 C CA . ARG A 1 166 ? 6.644 -7.635 -30.752 1.00 87.94 166 ARG A CA 1
ATOM 1254 C C . ARG A 1 166 ? 7.465 -6.352 -30.775 1.00 87.94 166 ARG A C 1
ATOM 1256 O O . ARG A 1 166 ? 8.156 -6.065 -29.802 1.00 87.94 166 ARG A O 1
ATOM 1263 N N . VAL A 1 167 ? 7.392 -5.580 -31.861 1.00 90.06 167 VAL A N 1
ATOM 1264 C CA . VAL A 1 167 ? 8.125 -4.320 -32.040 1.00 90.06 167 VAL A CA 1
ATOM 1265 C C . VAL A 1 167 ? 7.145 -3.189 -32.323 1.00 90.06 167 VAL A C 1
ATOM 1267 O O . VAL A 1 167 ? 6.351 -3.240 -33.258 1.00 90.06 167 VAL A O 1
ATOM 1270 N N . TYR A 1 168 ? 7.240 -2.133 -31.526 1.00 90.81 168 TYR A N 1
ATOM 1271 C CA . TYR A 1 168 ? 6.282 -1.042 -31.468 1.00 90.81 168 TYR A CA 1
ATOM 1272 C C . TYR A 1 168 ? 6.957 0.269 -31.861 1.00 90.81 168 TYR A C 1
ATOM 1274 O O . TYR A 1 168 ? 7.718 0.850 -31.089 1.00 90.81 168 TYR A O 1
ATOM 1282 N N . PHE A 1 169 ? 6.661 0.764 -33.063 1.00 88.00 169 PHE A N 1
ATOM 1283 C CA . PHE A 1 169 ? 7.177 2.059 -33.531 1.00 88.00 169 PHE A CA 1
ATOM 1284 C C . PHE A 1 169 ? 6.458 3.250 -32.889 1.00 88.00 169 PHE A C 1
ATOM 1286 O O . PHE A 1 169 ? 6.999 4.348 -32.839 1.00 88.00 169 PHE A O 1
ATOM 1293 N N . GLN A 1 170 ? 5.231 3.038 -32.410 1.00 85.56 170 GLN A N 1
ATOM 1294 C CA . GLN A 1 170 ? 4.491 4.028 -31.640 1.00 85.56 170 GLN A CA 1
ATOM 1295 C C . GLN A 1 170 ? 4.721 3.780 -30.154 1.00 85.56 170 GLN A C 1
ATOM 1297 O O . GLN A 1 170 ? 4.267 2.777 -29.603 1.00 85.56 170 GLN A O 1
ATOM 1302 N N . VAL A 1 171 ? 5.395 4.730 -29.513 1.00 83.56 171 VAL A N 1
ATOM 1303 C CA . VAL A 1 171 ? 5.729 4.675 -28.086 1.00 83.56 171 VAL A CA 1
ATOM 1304 C C . VAL A 1 171 ? 4.474 4.620 -27.211 1.00 83.56 171 VAL A C 1
ATOM 1306 O O . VAL A 1 171 ? 4.468 3.899 -26.225 1.00 83.56 171 VAL A O 1
ATOM 1309 N N . GLY A 1 172 ? 3.387 5.304 -27.593 1.00 84.12 172 GLY A N 1
ATOM 1310 C CA . GLY A 1 172 ? 2.105 5.232 -26.873 1.00 84.12 172 GLY A CA 1
ATOM 1311 C C . GLY A 1 172 ? 1.583 3.797 -26.762 1.00 84.12 172 GLY A C 1
ATOM 1312 O O . GLY A 1 172 ? 1.443 3.280 -25.664 1.00 84.12 172 GLY A O 1
ATOM 1313 N N . ARG A 1 173 ? 1.458 3.097 -27.896 1.00 85.81 173 ARG A N 1
ATOM 1314 C CA . ARG A 1 173 ? 1.021 1.693 -27.915 1.00 85.81 173 ARG A CA 1
ATOM 1315 C C . ARG A 1 173 ? 1.970 0.766 -27.150 1.00 85.81 173 ARG A C 1
ATOM 1317 O O . ARG A 1 173 ? 1.520 -0.179 -26.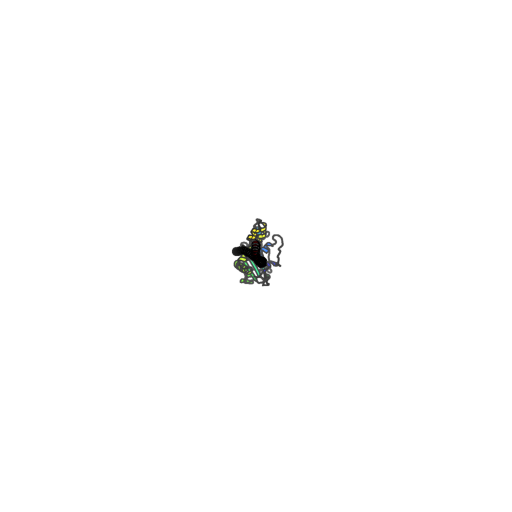513 1.00 85.81 173 ARG A O 1
ATOM 1324 N N . TYR A 1 174 ? 3.279 1.015 -27.221 1.00 88.12 174 TYR A N 1
ATOM 1325 C CA . TYR A 1 174 ? 4.249 0.267 -26.419 1.00 88.12 174 TYR A CA 1
ATOM 1326 C C . TYR A 1 174 ? 4.006 0.457 -24.919 1.00 88.12 174 TYR A C 1
ATOM 1328 O O . TYR A 1 174 ? 4.051 -0.515 -24.171 1.00 88.12 174 TYR A O 1
ATOM 1336 N N . ARG A 1 175 ? 3.725 1.693 -24.489 1.00 87.00 175 ARG A N 1
ATOM 1337 C CA . ARG A 1 175 ? 3.423 2.021 -23.092 1.00 87.00 175 ARG A CA 1
ATOM 1338 C C . ARG A 1 175 ? 2.150 1.348 -22.615 1.00 87.00 175 ARG A C 1
ATOM 1340 O O . ARG A 1 175 ? 2.172 0.843 -21.505 1.00 87.00 175 ARG A O 1
ATOM 1347 N N . ASP A 1 176 ? 1.108 1.285 -23.436 1.00 86.50 176 ASP A N 1
ATOM 1348 C CA . ASP A 1 176 ? -0.141 0.606 -23.069 1.00 86.50 176 ASP A CA 1
ATOM 1349 C C . ASP A 1 176 ? 0.111 -0.885 -22.808 1.00 86.50 176 ASP A C 1
ATOM 1351 O O . ASP A 1 176 ? -0.215 -1.408 -21.746 1.00 86.50 176 ASP A O 1
ATOM 1355 N N . VAL A 1 177 ? 0.820 -1.553 -23.725 1.00 88.00 177 VAL A N 1
ATOM 1356 C CA . VAL A 1 177 ? 1.181 -2.974 -23.577 1.00 88.00 177 VAL A CA 1
ATOM 1357 C C . VAL A 1 177 ? 2.106 -3.201 -22.375 1.00 88.00 177 VAL A C 1
ATOM 1359 O O . VAL A 1 177 ? 1.967 -4.187 -21.650 1.00 88.00 177 VAL A O 1
ATOM 1362 N N . LEU A 1 178 ? 3.056 -2.293 -22.145 1.00 87.19 178 LEU A N 1
ATOM 1363 C CA . LEU A 1 178 ? 3.955 -2.346 -20.994 1.00 87.19 178 LEU A CA 1
ATOM 1364 C C . LEU A 1 178 ? 3.203 -2.125 -19.676 1.00 87.19 178 LEU A C 1
ATOM 1366 O O . LEU A 1 178 ? 3.463 -2.835 -18.705 1.00 87.19 178 LEU A O 1
ATOM 1370 N N . ALA A 1 179 ? 2.259 -1.184 -19.656 1.00 86.50 179 ALA A N 1
ATOM 1371 C CA . ALA A 1 179 ? 1.405 -0.887 -18.520 1.00 86.50 179 ALA A CA 1
ATOM 1372 C C . ALA A 1 179 ? 0.527 -2.086 -18.177 1.00 86.50 179 ALA A C 1
ATOM 1374 O O . ALA A 1 179 ? 0.487 -2.445 -17.009 1.00 86.50 179 ALA A O 1
ATOM 1375 N N . ASP A 1 180 ? -0.091 -2.738 -19.161 1.00 86.19 180 ASP A N 1
ATOM 1376 C CA . ASP A 1 180 ? -0.938 -3.917 -18.947 1.00 86.19 180 ASP A CA 1
ATOM 1377 C C . ASP A 1 180 ? -0.146 -5.140 -18.462 1.00 86.19 180 ASP A C 1
ATOM 1379 O O . ASP A 1 180 ? -0.652 -5.948 -17.682 1.00 86.19 180 ASP A O 1
ATOM 1383 N N . LYS A 1 181 ? 1.108 -5.299 -18.913 1.00 84.94 181 LYS A N 1
ATOM 1384 C CA . LYS A 1 181 ? 1.951 -6.444 -18.531 1.00 84.94 181 LYS A CA 1
ATOM 1385 C C . LYS A 1 181 ? 2.616 -6.258 -17.165 1.00 84.94 181 LYS A C 1
ATOM 1387 O O . LYS A 1 181 ? 2.697 -7.219 -16.404 1.00 84.94 181 LYS A O 1
ATOM 1392 N N . LEU A 1 182 ? 3.121 -5.057 -16.860 1.00 82.38 182 LEU A N 1
ATOM 1393 C CA . LEU A 1 182 ? 3.861 -4.776 -15.619 1.00 82.38 182 LEU A CA 1
ATOM 1394 C C . LEU A 1 182 ? 2.983 -4.225 -14.490 1.00 82.38 182 LEU A C 1
ATOM 1396 O O . LEU A 1 182 ? 3.365 -4.307 -13.323 1.00 82.38 182 LEU A O 1
ATOM 1400 N N . THR A 1 183 ? 1.832 -3.634 -14.807 1.00 78.81 183 THR A N 1
ATOM 1401 C CA . THR A 1 183 ? 0.950 -2.982 -13.830 1.00 78.81 183 THR A CA 1
ATOM 1402 C C . THR A 1 183 ? -0.521 -3.315 -14.097 1.00 78.81 183 THR A C 1
ATOM 1404 O O . THR A 1 183 ? -0.878 -3.859 -15.132 1.00 78.81 183 THR A O 1
ATOM 1407 N N . ALA A 1 184 ? -1.415 -2.987 -13.165 1.00 76.69 184 ALA A N 1
ATOM 1408 C CA . ALA A 1 184 ? -2.858 -3.139 -13.366 1.00 76.69 184 ALA A CA 1
ATOM 1409 C C . ALA A 1 184 ? -3.457 -1.939 -14.141 1.00 76.69 184 ALA A C 1
ATOM 1411 O O . ALA A 1 184 ? -4.414 -1.317 -13.680 1.00 76.69 184 ALA A O 1
ATOM 1412 N N . GLY A 1 185 ? -2.851 -1.575 -15.279 1.00 75.50 185 GLY A N 1
ATOM 1413 C CA . GLY A 1 185 ? -3.318 -0.523 -16.193 1.00 75.50 185 GLY A CA 1
ATOM 1414 C C . GLY A 1 185 ? -2.581 0.827 -16.126 1.00 75.50 185 GLY A C 1
ATOM 1415 O O . GLY A 1 185 ? -1.793 1.112 -15.218 1.00 75.50 185 GLY A O 1
ATOM 1416 N N . GLU A 1 186 ? -2.879 1.694 -17.101 1.00 76.56 186 GLU A N 1
ATOM 1417 C CA . GLU A 1 186 ? -2.163 2.950 -17.402 1.00 76.56 186 GLU A CA 1
ATOM 1418 C C . GLU A 1 186 ? -2.015 3.897 -16.197 1.00 76.56 186 GLU A C 1
ATOM 1420 O O . GLU A 1 186 ? -0.958 4.494 -15.984 1.00 76.56 186 GLU A O 1
ATOM 1425 N N . HIS A 1 187 ? -3.039 4.000 -15.346 1.00 75.88 187 HIS A N 1
ATOM 1426 C CA . HIS A 1 187 ? -3.010 4.885 -14.179 1.00 75.88 187 HIS A CA 1
ATOM 1427 C C . HIS A 1 187 ? -1.941 4.472 -13.148 1.00 75.88 187 HIS A C 1
ATOM 1429 O O . HIS A 1 187 ? -1.329 5.319 -12.490 1.00 75.88 187 HIS A O 1
ATOM 1435 N N . TYR A 1 188 ? -1.705 3.171 -12.957 1.00 77.38 188 TYR A N 1
ATOM 1436 C CA . TYR A 1 188 ? -0.646 2.695 -12.062 1.00 77.38 188 TYR A CA 1
ATOM 1437 C C . TYR A 1 188 ? 0.727 2.842 -12.707 1.00 77.38 188 TYR A C 1
ATOM 1439 O O . TYR A 1 188 ? 1.665 3.270 -12.033 1.00 77.38 188 TYR A O 1
ATOM 1447 N N . PHE A 1 189 ? 0.820 2.582 -14.011 1.00 81.00 189 PHE A N 1
ATOM 1448 C CA . PHE A 1 189 ? 2.038 2.793 -14.780 1.00 81.00 189 PHE A CA 1
ATOM 1449 C C . PHE A 1 189 ? 2.499 4.256 -14.745 1.00 81.00 189 PHE A C 1
ATOM 1451 O O . PHE A 1 189 ? 3.636 4.528 -14.363 1.00 81.00 189 PHE A O 1
ATOM 1458 N N . SER A 1 190 ? 1.611 5.217 -15.027 1.00 78.25 190 SER A N 1
ATOM 1459 C CA . SER A 1 190 ? 1.940 6.648 -14.958 1.00 78.25 190 SER A CA 1
ATOM 1460 C C . SER A 1 190 ? 2.446 7.037 -13.567 1.00 78.25 190 SER A C 1
ATOM 1462 O O . SER A 1 190 ? 3.493 7.671 -13.443 1.00 78.25 190 SER A O 1
ATOM 1464 N N . ARG A 1 191 ? 1.775 6.578 -12.502 1.00 73.06 191 ARG A N 1
ATOM 1465 C CA . ARG A 1 191 ? 2.220 6.829 -11.122 1.00 73.06 191 ARG A CA 1
ATOM 1466 C C . ARG A 1 191 ? 3.599 6.238 -10.827 1.00 73.06 191 ARG A C 1
ATOM 1468 O O . ARG A 1 191 ? 4.405 6.889 -10.167 1.00 73.06 191 ARG A O 1
ATOM 1475 N N . LEU A 1 192 ? 3.890 5.036 -11.321 1.00 77.31 192 LEU A N 1
ATOM 1476 C CA . LEU A 1 192 ? 5.195 4.396 -11.159 1.00 77.31 192 LEU A CA 1
ATOM 1477 C C . LEU A 1 192 ? 6.299 5.175 -11.891 1.00 77.31 192 LEU A C 1
ATOM 1479 O O . LEU A 1 192 ? 7.368 5.410 -11.328 1.00 77.31 192 LEU A O 1
ATOM 1483 N N . THR A 1 193 ? 6.024 5.648 -13.110 1.00 76.62 193 THR A N 1
ATOM 1484 C CA . THR A 1 193 ? 6.969 6.487 -13.862 1.00 76.62 193 THR A CA 1
ATOM 1485 C C . THR A 1 193 ? 7.227 7.833 -13.186 1.00 76.62 193 THR A C 1
ATOM 1487 O O . THR A 1 193 ? 8.380 8.265 -13.096 1.00 76.62 193 THR A O 1
ATOM 1490 N N . ASP A 1 194 ? 6.190 8.457 -12.622 1.00 73.50 194 ASP A N 1
ATOM 1491 C CA . ASP A 1 194 ? 6.320 9.669 -11.817 1.00 73.50 194 ASP A CA 1
ATOM 1492 C C . ASP A 1 194 ? 7.155 9.410 -10.561 1.00 73.50 194 ASP A C 1
ATOM 1494 O O . ASP A 1 194 ? 8.074 10.172 -10.255 1.00 73.50 194 ASP A O 1
ATOM 1498 N N . PHE A 1 195 ? 6.902 8.297 -9.871 1.00 72.94 195 PHE A N 1
ATOM 1499 C CA . PHE A 1 195 ? 7.671 7.891 -8.703 1.00 72.94 195 PHE A CA 1
ATOM 1500 C C . PHE A 1 195 ? 9.155 7.689 -9.026 1.00 72.94 195 PHE A C 1
ATOM 1502 O O . PHE A 1 195 ? 10.011 8.180 -8.288 1.00 72.94 195 PHE A O 1
ATOM 1509 N N . TRP A 1 196 ? 9.497 7.016 -10.128 1.00 72.69 196 TRP A N 1
ATOM 1510 C CA . TRP A 1 196 ? 10.893 6.845 -10.545 1.00 72.69 196 TRP A CA 1
ATOM 1511 C C . TRP A 1 196 ? 11.561 8.164 -10.918 1.00 72.69 196 TRP A C 1
ATOM 1513 O O . TRP A 1 196 ? 12.706 8.405 -10.519 1.00 72.69 196 TRP A O 1
ATOM 1523 N N . ARG A 1 197 ? 10.841 9.049 -11.617 1.00 68.12 197 ARG A N 1
ATOM 1524 C CA . ARG A 1 197 ? 11.321 10.397 -11.943 1.00 68.12 197 ARG A CA 1
ATOM 1525 C C . ARG A 1 197 ? 11.675 11.175 -10.677 1.00 68.12 197 ARG A C 1
ATOM 1527 O O . ARG A 1 197 ? 12.754 11.764 -10.603 1.00 68.12 197 ARG A O 1
ATOM 1534 N N . ILE A 1 198 ? 10.809 11.144 -9.663 1.00 64.50 198 ILE A N 1
ATOM 1535 C CA . ILE A 1 198 ? 11.049 11.869 -8.410 1.00 64.50 198 ILE A CA 1
ATOM 1536 C C . ILE A 1 198 ? 12.097 11.148 -7.548 1.00 64.50 198 ILE A C 1
ATOM 1538 O O . ILE A 1 198 ? 12.932 11.809 -6.945 1.00 64.50 198 ILE A O 1
ATOM 1542 N N . SER A 1 199 ? 12.148 9.815 -7.541 1.00 63.59 199 SER A N 1
ATOM 1543 C CA . SER A 1 199 ? 13.144 9.019 -6.801 1.00 63.59 199 SER A CA 1
ATOM 1544 C C . SER A 1 199 ? 14.573 9.256 -7.289 1.00 63.59 199 SER A C 1
ATOM 1546 O O . SER A 1 199 ? 15.511 9.317 -6.497 1.00 63.59 199 SER A O 1
ATOM 1548 N N . LYS A 1 200 ? 14.757 9.480 -8.590 1.00 64.06 200 LYS A N 1
ATOM 1549 C CA . LYS A 1 200 ? 16.039 9.927 -9.143 1.00 64.06 200 LYS A CA 1
ATOM 1550 C C . LYS A 1 200 ? 16.440 11.313 -8.621 1.00 64.06 200 LYS A C 1
ATOM 1552 O O . LYS A 1 200 ? 17.611 11.551 -8.338 1.00 64.06 200 LYS A O 1
ATOM 1557 N N . ALA A 1 201 ? 15.466 12.211 -8.465 1.00 59.41 201 ALA A N 1
ATOM 1558 C CA . ALA A 1 201 ? 15.660 13.542 -7.893 1.00 59.41 201 ALA A CA 1
ATOM 1559 C C . ALA A 1 201 ? 15.715 13.540 -6.350 1.00 59.41 201 ALA A C 1
ATOM 1561 O O . ALA A 1 201 ? 16.218 14.490 -5.757 1.00 59.41 201 ALA A O 1
ATOM 1562 N N . TYR A 1 202 ? 15.255 12.475 -5.682 1.00 52.47 202 TYR A N 1
ATOM 1563 C CA . TYR A 1 202 ? 15.105 12.380 -4.226 1.00 52.47 202 TYR A CA 1
ATOM 1564 C C . TYR A 1 202 ? 16.403 12.667 -3.482 1.00 52.47 202 TYR A C 1
ATOM 1566 O O . TYR A 1 202 ? 16.400 13.451 -2.541 1.00 52.47 202 TYR A O 1
ATOM 1574 N N . LYS A 1 203 ? 17.532 12.112 -3.941 1.00 52.88 203 LYS A N 1
ATOM 1575 C CA . LYS A 1 203 ? 18.844 12.330 -3.308 1.00 52.88 203 LYS A CA 1
ATOM 1576 C C . LYS A 1 203 ? 19.262 13.810 -3.292 1.00 52.88 203 LYS A C 1
ATOM 1578 O O . LYS A 1 203 ? 20.109 14.191 -2.496 1.00 52.88 203 LYS A O 1
ATOM 1583 N N . GLN A 1 204 ? 18.667 14.634 -4.153 1.00 55.78 204 GLN A N 1
ATOM 1584 C CA . GLN A 1 204 ? 18.925 16.068 -4.237 1.00 55.78 204 GLN A CA 1
ATOM 1585 C C . GLN A 1 204 ? 17.848 16.928 -3.614 1.00 55.78 204 GLN A C 1
ATOM 1587 O O . GLN A 1 204 ? 18.164 17.906 -2.945 1.00 55.78 204 GLN A O 1
ATOM 1592 N N . ILE A 1 205 ? 16.584 16.551 -3.790 1.00 50.94 205 ILE A N 1
ATOM 1593 C CA . ILE A 1 205 ? 15.488 17.230 -3.117 1.00 50.94 205 ILE A CA 1
ATOM 1594 C C . ILE A 1 205 ? 15.658 17.061 -1.599 1.00 50.94 205 ILE A C 1
ATOM 1596 O O . ILE A 1 205 ? 15.563 18.039 -0.868 1.00 50.94 205 ILE A O 1
ATOM 1600 N N . ALA A 1 206 ? 16.036 15.871 -1.122 1.00 50.59 206 ALA A N 1
ATOM 1601 C CA . ALA A 1 206 ? 16.392 15.630 0.277 1.00 50.59 206 ALA A CA 1
ATOM 1602 C C . ALA A 1 206 ? 17.667 16.372 0.726 1.00 50.59 206 ALA A C 1
ATOM 1604 O O . ALA A 1 206 ? 17.827 16.629 1.910 1.00 50.59 206 ALA A O 1
ATOM 1605 N N . ALA A 1 207 ? 18.566 16.741 -0.196 1.00 53.97 207 ALA A N 1
ATOM 1606 C CA . ALA A 1 207 ? 19.742 17.556 0.119 1.00 53.97 207 ALA A CA 1
ATOM 1607 C C . ALA A 1 207 ? 19.430 19.066 0.192 1.00 53.97 207 ALA A C 1
ATOM 1609 O O . ALA A 1 207 ? 20.209 19.818 0.769 1.00 53.97 207 ALA A O 1
ATOM 1610 N N . GLN A 1 208 ? 18.314 19.517 -0.394 1.00 51.47 208 GLN A N 1
ATOM 1611 C CA . GLN A 1 208 ? 17.921 20.934 -0.472 1.00 51.47 208 GLN A CA 1
ATOM 1612 C C . GLN A 1 208 ? 16.698 21.293 0.375 1.00 51.47 208 GLN A C 1
ATOM 1614 O O . GLN A 1 208 ? 16.417 22.473 0.572 1.00 51.47 208 GLN A O 1
ATOM 1619 N N . THR A 1 209 ? 15.961 20.305 0.875 1.00 48.28 209 THR A N 1
ATOM 1620 C CA . THR A 1 209 ? 14.697 20.531 1.582 1.00 48.28 209 THR A CA 1
ATOM 1621 C C . THR A 1 209 ? 14.895 20.322 3.076 1.00 48.28 209 THR A C 1
ATOM 1623 O O . THR A 1 209 ? 15.205 19.219 3.505 1.00 48.28 209 THR A O 1
ATOM 1626 N N . GLN A 1 210 ? 14.669 21.367 3.878 1.00 55.03 210 GLN A N 1
ATOM 1627 C CA . GLN A 1 210 ? 14.705 21.270 5.345 1.00 55.03 210 GLN A CA 1
ATOM 1628 C C . GLN A 1 210 ? 13.525 20.463 5.923 1.00 55.03 210 GLN A C 1
ATOM 1630 O O . GLN A 1 210 ? 13.620 19.955 7.035 1.00 55.03 210 GLN A O 1
ATOM 1635 N N . ASP A 1 211 ? 12.426 20.316 5.174 1.00 59.25 211 ASP A N 1
ATOM 1636 C CA . ASP A 1 211 ? 11.204 19.639 5.621 1.00 59.25 211 ASP A CA 1
ATOM 1637 C C . ASP A 1 211 ? 10.889 18.389 4.779 1.00 59.25 211 ASP A C 1
ATOM 1639 O O . ASP A 1 211 ? 10.246 18.426 3.725 1.00 59.25 211 ASP A O 1
ATOM 1643 N N . HIS A 1 212 ? 11.362 17.247 5.269 1.00 54.28 212 HIS A N 1
ATOM 1644 C CA . HIS A 1 212 ? 11.245 15.943 4.615 1.00 54.28 212 HIS A CA 1
ATOM 1645 C C . HIS A 1 212 ? 9.788 15.432 4.593 1.00 54.28 212 HIS A C 1
ATOM 1647 O O . HIS A 1 212 ? 9.412 14.633 3.730 1.00 54.28 212 HIS A O 1
ATOM 1653 N N . SER A 1 213 ? 8.943 15.927 5.504 1.00 56.41 213 SER A N 1
ATOM 1654 C CA . SER A 1 213 ? 7.561 15.471 5.698 1.00 56.41 213 SER A CA 1
ATOM 1655 C C . SER A 1 213 ? 6.636 15.921 4.568 1.00 56.41 213 SER A C 1
ATOM 1657 O O . SER A 1 213 ? 5.751 15.175 4.145 1.00 56.41 213 SER A O 1
ATOM 1659 N N . GLN A 1 214 ? 6.849 17.126 4.032 1.00 57.91 214 GLN A N 1
ATOM 1660 C CA . GLN A 1 214 ? 6.070 17.643 2.901 1.00 57.91 214 GLN A CA 1
ATOM 1661 C C . GLN A 1 214 ? 6.396 16.922 1.594 1.00 57.91 214 GLN A C 1
ATOM 1663 O O . GLN A 1 214 ? 5.502 16.704 0.772 1.00 57.91 214 GLN A O 1
ATOM 1668 N N . LEU A 1 215 ? 7.652 16.502 1.417 1.00 57.12 215 LEU A N 1
ATOM 1669 C CA . LEU A 1 215 ? 8.026 15.669 0.281 1.00 57.12 215 LEU A CA 1
ATOM 1670 C C . LEU A 1 215 ? 7.356 14.308 0.357 1.00 57.12 215 LEU A C 1
ATOM 1672 O O . LEU A 1 215 ? 6.743 13.886 -0.618 1.00 57.12 215 LEU A O 1
ATOM 1676 N N . LEU A 1 216 ? 7.413 13.655 1.521 1.00 54.94 216 LEU A N 1
ATOM 1677 C CA . LEU A 1 216 ? 6.745 12.372 1.722 1.00 54.94 216 LEU A CA 1
ATOM 1678 C C . LEU A 1 216 ? 5.236 12.480 1.484 1.00 54.94 216 LEU A C 1
ATOM 1680 O O . LEU A 1 216 ? 4.665 11.619 0.829 1.00 54.94 216 LEU A O 1
ATOM 1684 N N . ARG A 1 217 ? 4.588 13.559 1.937 1.00 59.78 217 ARG A N 1
ATOM 1685 C CA . ARG A 1 217 ? 3.155 13.800 1.691 1.00 59.78 217 ARG A CA 1
ATOM 1686 C C . ARG A 1 217 ? 2.804 14.017 0.218 1.00 59.78 217 ARG A C 1
ATOM 1688 O O . ARG A 1 217 ? 1.696 13.679 -0.175 1.00 59.78 217 ARG A O 1
ATOM 1695 N N . LYS A 1 218 ? 3.712 14.569 -0.595 1.00 57.78 218 LYS A N 1
ATOM 1696 C CA . LYS A 1 218 ? 3.549 14.627 -2.061 1.00 57.78 218 LYS A CA 1
ATOM 1697 C C . LYS A 1 218 ? 3.795 13.276 -2.740 1.00 57.78 218 LYS A C 1
ATOM 1699 O O . LYS A 1 218 ? 3.261 13.045 -3.818 1.00 57.78 218 LYS A O 1
ATOM 1704 N N . MET A 1 219 ? 4.640 12.437 -2.141 1.00 52.06 219 MET A N 1
ATOM 1705 C CA . MET A 1 219 ? 5.048 11.128 -2.666 1.00 52.06 219 MET A CA 1
ATOM 1706 C C . MET A 1 219 ? 4.048 10.023 -2.336 1.00 52.06 219 MET A C 1
ATOM 1708 O O . MET A 1 219 ? 3.873 9.088 -3.113 1.00 52.06 219 MET A O 1
ATOM 1712 N N . LEU A 1 220 ? 3.412 10.117 -1.173 1.00 55.53 220 LEU A N 1
ATOM 1713 C CA . LEU A 1 220 ? 2.359 9.207 -0.773 1.00 55.53 220 LEU A CA 1
ATOM 1714 C C . LEU A 1 220 ? 1.092 9.547 -1.560 1.00 55.53 220 LEU A C 1
ATOM 1716 O O . LEU A 1 220 ? 0.788 10.727 -1.757 1.00 55.53 220 LEU A O 1
ATOM 1720 N N . PRO A 1 221 ? 0.352 8.531 -2.033 1.00 56.19 221 PRO A N 1
ATOM 1721 C CA . PRO A 1 221 ? -0.906 8.766 -2.719 1.00 56.19 221 PRO A CA 1
ATOM 1722 C C . PRO A 1 221 ? -1.800 9.621 -1.821 1.00 56.19 221 PRO A C 1
ATOM 1724 O O . PRO A 1 221 ? -1.891 9.364 -0.617 1.00 56.19 221 PRO A O 1
ATOM 1727 N N . LYS A 1 222 ? -2.470 10.625 -2.403 1.00 55.78 222 LYS A N 1
ATOM 1728 C CA . LYS A 1 222 ? -3.609 11.238 -1.720 1.00 55.78 222 LYS A CA 1
ATOM 1729 C C . LYS A 1 222 ? -4.546 10.083 -1.360 1.00 55.78 222 LYS A C 1
ATOM 1731 O O . LYS A 1 222 ? -4.902 9.335 -2.278 1.00 55.78 222 LYS A O 1
ATOM 1736 N N . PRO A 1 223 ? -4.849 9.860 -0.068 1.00 57.41 223 PRO A N 1
ATOM 1737 C CA . PRO A 1 223 ? -5.800 8.829 0.298 1.00 57.41 223 PRO A CA 1
ATOM 1738 C C . PRO A 1 223 ? -7.072 9.103 -0.492 1.00 57.41 223 PRO A C 1
ATOM 1740 O O . PRO A 1 223 ? -7.437 10.265 -0.673 1.00 57.41 223 PRO A O 1
ATOM 1743 N N . ASP A 1 224 ? -7.677 8.045 -1.021 1.00 66.25 224 ASP A N 1
ATOM 1744 C CA . ASP A 1 224 ? -8.983 8.143 -1.654 1.00 66.25 224 ASP A CA 1
ATOM 1745 C C . ASP A 1 224 ? -9.918 8.824 -0.646 1.00 66.25 224 ASP A C 1
ATOM 1747 O O . ASP A 1 224 ? -10.208 8.263 0.416 1.00 66.25 224 ASP A O 1
ATOM 1751 N N . GLU A 1 225 ? -10.263 10.086 -0.919 1.00 65.19 225 GLU A N 1
ATOM 1752 C CA . GLU A 1 225 ? -11.006 10.934 0.013 1.00 65.19 225 GLU A CA 1
ATOM 1753 C C . GLU A 1 225 ? -12.335 10.269 0.363 1.00 65.19 225 GLU A C 1
ATOM 1755 O O . GLU A 1 225 ? -12.778 10.352 1.505 1.00 65.19 225 GLU A O 1
ATOM 1760 N N . GLU A 1 226 ? -12.924 9.523 -0.574 1.00 71.69 226 GLU A N 1
ATOM 1761 C CA . GLU A 1 226 ? -14.164 8.794 -0.359 1.00 71.69 226 GLU A CA 1
ATOM 1762 C C . GLU A 1 226 ? -13.970 7.615 0.604 1.00 71.69 226 GLU A C 1
ATOM 1764 O O . GLU A 1 226 ? -14.728 7.465 1.568 1.00 71.69 226 GLU A O 1
ATOM 1769 N N . ALA A 1 227 ? -12.916 6.817 0.410 1.00 71.94 227 ALA A N 1
ATOM 1770 C CA . ALA A 1 227 ? -12.580 5.721 1.316 1.00 71.94 227 ALA A CA 1
ATOM 1771 C C . ALA A 1 227 ? -12.235 6.234 2.724 1.00 71.94 227 ALA A C 1
ATOM 1773 O O . ALA A 1 227 ? -12.701 5.678 3.720 1.00 71.94 227 ALA A O 1
ATOM 1774 N N . PHE A 1 228 ? -11.470 7.324 2.817 1.00 74.19 228 PHE A N 1
ATOM 1775 C CA . PHE A 1 228 ? -11.100 7.943 4.087 1.00 74.19 228 PHE A CA 1
ATOM 1776 C C . PHE A 1 228 ? -12.319 8.518 4.819 1.00 74.19 228 PHE A C 1
ATOM 1778 O O . PHE A 1 228 ? -12.509 8.245 6.004 1.00 74.19 228 PHE A O 1
ATOM 1785 N N . LEU A 1 229 ? -13.192 9.247 4.116 1.00 76.88 229 LEU A N 1
ATOM 1786 C CA . LEU A 1 229 ? -14.435 9.778 4.682 1.00 76.88 229 LEU A CA 1
ATOM 1787 C C . LEU A 1 229 ? -15.366 8.656 5.151 1.00 76.88 229 LEU A C 1
ATOM 1789 O O . LEU A 1 229 ? -15.998 8.783 6.199 1.00 76.88 229 LEU A O 1
ATOM 1793 N N . LYS A 1 230 ? -15.435 7.540 4.417 1.00 78.56 230 LYS A N 1
ATOM 1794 C CA . LYS A 1 230 ? -16.233 6.372 4.805 1.00 78.56 230 LYS A CA 1
ATOM 1795 C C . LYS A 1 230 ? -15.704 5.717 6.082 1.00 78.56 230 LYS A C 1
ATOM 1797 O O . LYS A 1 230 ? -16.500 5.380 6.955 1.00 78.56 230 LYS A O 1
ATOM 1802 N N . VAL A 1 231 ? -14.383 5.582 6.214 1.00 80.19 231 VAL A N 1
ATOM 1803 C CA . VAL A 1 231 ? -13.749 5.066 7.437 1.00 80.19 231 VAL A CA 1
ATOM 1804 C C . VAL A 1 231 ? -13.960 6.028 8.605 1.00 80.19 231 VAL A C 1
ATOM 1806 O O . VAL A 1 231 ? -14.389 5.586 9.664 1.00 80.19 231 VAL A O 1
ATOM 1809 N N . SER A 1 232 ? -13.758 7.334 8.407 1.00 78.75 232 SER A N 1
ATOM 1810 C CA . SER A 1 232 ? -13.951 8.350 9.451 1.00 78.75 232 SER A CA 1
ATOM 1811 C C . SER A 1 232 ? -15.385 8.360 9.980 1.00 78.75 232 SER A C 1
ATOM 1813 O O . SER A 1 232 ? -15.592 8.276 11.187 1.00 78.75 232 SER A O 1
ATOM 1815 N N . ARG A 1 233 ? -16.386 8.363 9.087 1.00 83.19 233 ARG A N 1
ATOM 1816 C CA . ARG A 1 233 ? -17.804 8.257 9.476 1.00 83.19 233 ARG A CA 1
ATOM 1817 C C . ARG A 1 233 ? -18.105 6.942 10.192 1.00 83.19 233 ARG A C 1
ATOM 1819 O O . ARG A 1 233 ? -18.899 6.923 11.125 1.00 83.19 233 ARG A O 1
ATOM 1826 N N . GLY A 1 234 ? -17.477 5.846 9.763 1.00 86.94 234 GLY A N 1
ATOM 1827 C CA . GLY A 1 234 ? -17.583 4.553 10.438 1.00 86.94 234 GLY A CA 1
ATOM 1828 C C . GLY A 1 234 ? -17.033 4.594 11.865 1.00 86.94 234 GLY A C 1
ATOM 1829 O O . GLY A 1 234 ? -17.674 4.077 12.774 1.00 86.94 234 GLY A O 1
ATOM 1830 N N . MET A 1 235 ? -15.887 5.247 12.079 1.00 86.31 235 MET A N 1
ATOM 1831 C CA . MET A 1 235 ? -15.301 5.406 13.413 1.00 86.31 235 MET A CA 1
ATOM 1832 C C . MET A 1 235 ? -16.137 6.327 14.308 1.00 86.31 235 MET A C 1
ATOM 1834 O O . MET A 1 235 ? -16.341 6.000 15.472 1.00 86.31 235 MET A O 1
ATOM 1838 N N . GLU A 1 236 ? -16.677 7.425 13.775 1.00 87.38 236 GLU A N 1
ATOM 1839 C CA . GLU A 1 236 ? -17.595 8.303 14.516 1.00 87.38 236 GLU A CA 1
ATOM 1840 C C . GLU A 1 236 ? -18.877 7.571 14.933 1.00 87.38 236 GLU A C 1
ATOM 1842 O O . GLU A 1 236 ? -19.313 7.689 16.077 1.00 87.38 236 GLU A O 1
ATOM 1847 N N . ALA A 1 237 ? -19.459 6.767 14.037 1.00 88.94 237 ALA A N 1
ATOM 1848 C CA . ALA A 1 237 ? -20.631 5.957 14.355 1.00 88.94 237 ALA A CA 1
ATOM 1849 C C . ALA A 1 237 ? -20.327 4.903 15.433 1.00 88.94 237 ALA A C 1
ATOM 1851 O O . ALA A 1 237 ? -21.139 4.697 16.333 1.00 88.94 237 ALA A O 1
ATOM 1852 N N . LEU A 1 238 ? -19.157 4.257 15.374 1.00 88.81 238 LEU A N 1
ATOM 1853 C CA . LEU A 1 238 ? -18.724 3.312 16.407 1.00 88.81 238 LEU A CA 1
ATOM 1854 C C . LEU A 1 238 ? -18.550 3.997 17.765 1.00 88.81 238 LEU A C 1
ATOM 1856 O O . LEU A 1 238 ? -19.063 3.486 18.755 1.00 88.81 238 LEU A O 1
ATOM 1860 N N . ALA A 1 239 ? -17.920 5.173 17.802 1.00 88.62 239 ALA A N 1
ATOM 1861 C CA . ALA A 1 239 ? -17.768 5.947 19.032 1.00 88.62 239 ALA A CA 1
ATOM 1862 C C . ALA A 1 239 ? -19.131 6.332 19.642 1.00 88.62 239 ALA A C 1
ATOM 1864 O O . ALA A 1 239 ? -19.340 6.180 20.841 1.00 88.62 239 ALA A O 1
ATOM 1865 N N . GLN A 1 240 ? -20.103 6.745 18.819 1.00 90.94 240 GLN A N 1
ATOM 1866 C CA . GLN A 1 240 ? -21.466 7.039 19.289 1.00 90.94 240 GLN A CA 1
ATOM 1867 C C . GLN A 1 240 ? -22.193 5.804 19.842 1.00 90.94 240 GLN A C 1
ATOM 1869 O O . GLN A 1 240 ? -22.961 5.909 20.804 1.00 90.94 240 GLN A O 1
ATOM 1874 N N . ILE A 1 241 ? -21.973 4.632 19.239 1.00 91.00 241 ILE A N 1
ATOM 1875 C CA . ILE A 1 241 ? -22.529 3.367 19.730 1.00 91.00 241 ILE A CA 1
ATOM 1876 C C . ILE A 1 241 ? -21.890 2.989 21.070 1.00 91.00 241 ILE A C 1
ATOM 1878 O O . ILE A 1 241 ? -22.609 2.559 21.971 1.00 91.00 241 ILE A O 1
ATOM 1882 N N . GLU A 1 242 ? -20.576 3.160 21.222 1.00 90.50 242 GLU A N 1
ATOM 1883 C CA . GLU A 1 242 ? -19.873 2.907 22.484 1.00 90.50 242 GLU A CA 1
ATOM 1884 C C . GLU A 1 242 ? -20.378 3.813 23.612 1.00 90.50 242 GLU A C 1
ATOM 1886 O O . GLU A 1 242 ? -20.711 3.301 24.683 1.00 90.50 242 GLU A O 1
ATOM 1891 N N . ASP A 1 243 ? -20.547 5.112 23.355 1.00 92.06 243 ASP A N 1
ATOM 1892 C CA . ASP A 1 243 ? -21.135 6.055 24.317 1.00 92.06 243 ASP A CA 1
ATOM 1893 C C . ASP A 1 243 ? -22.570 5.661 24.694 1.00 92.06 243 ASP A C 1
ATOM 1895 O O . ASP A 1 243 ? -22.934 5.618 25.873 1.00 92.06 243 ASP A O 1
ATOM 1899 N N . SER A 1 244 ? -23.390 5.298 23.702 1.00 91.81 244 SER A N 1
ATOM 1900 C CA . SER A 1 244 ? -24.774 4.862 23.934 1.00 91.81 244 SER A CA 1
ATOM 1901 C C . SER A 1 244 ? -24.836 3.571 24.758 1.00 91.81 244 SER A C 1
ATOM 1903 O O . SER A 1 244 ? -25.678 3.434 25.648 1.00 91.81 244 SER A O 1
ATOM 1905 N N . LEU A 1 245 ? -23.933 2.622 24.496 1.00 93.50 245 LEU A N 1
ATOM 1906 C CA . LEU A 1 245 ? -23.791 1.396 25.283 1.00 93.50 245 LEU A CA 1
ATOM 1907 C C . LEU A 1 245 ? -23.319 1.689 26.709 1.00 93.50 245 LEU A C 1
ATOM 1909 O O . LEU A 1 245 ? -23.779 1.022 27.636 1.00 93.50 245 LEU A O 1
ATOM 1913 N N . GLY A 1 246 ? -22.438 2.674 26.893 1.00 92.56 246 GLY A N 1
ATOM 1914 C CA . GLY A 1 246 ? -22.041 3.182 28.204 1.00 92.56 246 GLY A CA 1
ATOM 1915 C C . GLY A 1 246 ? -23.247 3.684 28.998 1.00 92.56 246 GLY A C 1
ATOM 1916 O O . GLY A 1 246 ? -23.520 3.172 30.083 1.00 92.56 246 GLY A O 1
ATOM 1917 N N . GLY A 1 247 ? -24.039 4.585 28.412 1.00 92.50 247 GLY A N 1
ATOM 1918 C CA . GLY A 1 247 ? -25.244 5.122 29.054 1.00 92.50 247 GLY A CA 1
ATOM 1919 C C . GLY A 1 247 ? -26.296 4.052 29.376 1.00 92.50 247 GLY A C 1
ATOM 1920 O O . GLY A 1 247 ? -26.877 4.048 30.461 1.00 92.50 247 GLY A O 1
ATOM 1921 N N . LEU A 1 248 ? -26.513 3.087 28.475 1.00 93.06 248 LEU A N 1
ATOM 1922 C CA . LEU A 1 248 ? -27.426 1.964 28.728 1.00 93.06 248 LEU A CA 1
ATOM 1923 C C . LEU A 1 248 ? -26.941 1.052 29.864 1.00 93.06 248 LEU A C 1
ATOM 1925 O O . LEU A 1 248 ? -27.764 0.528 30.617 1.00 93.06 248 LEU A O 1
ATOM 1929 N N . ARG A 1 249 ? -25.624 0.853 30.008 1.00 94.25 249 ARG A N 1
ATOM 1930 C CA . ARG A 1 249 ? -25.049 0.088 31.126 1.00 94.25 249 ARG A CA 1
ATOM 1931 C C . ARG A 1 249 ? -25.255 0.802 32.456 1.00 94.25 249 ARG A C 1
ATOM 1933 O O . ARG A 1 249 ? -25.712 0.160 33.396 1.00 94.25 249 ARG A O 1
ATOM 1940 N N . GLU A 1 250 ? -25.019 2.112 32.512 1.00 94.44 250 GLU A N 1
ATOM 1941 C CA . GLU A 1 250 ? -25.285 2.909 33.717 1.00 94.44 250 GLU A CA 1
ATOM 1942 C C . GLU A 1 250 ? -26.761 2.843 34.131 1.00 94.44 250 GLU A C 1
ATOM 1944 O O . GLU A 1 250 ? -27.073 2.632 35.304 1.00 94.44 250 GLU A O 1
ATOM 1949 N N . GLN A 1 251 ? -27.686 2.944 33.169 1.00 94.62 251 GLN A N 1
ATOM 1950 C CA . GLN A 1 251 ? -29.119 2.782 33.438 1.00 94.62 251 GLN A CA 1
ATOM 1951 C C . GLN A 1 251 ? -29.457 1.384 33.972 1.00 94.62 251 GLN A C 1
ATOM 1953 O O . GLN A 1 251 ? -30.256 1.249 34.902 1.00 94.62 251 GLN A O 1
ATOM 1958 N N . LEU A 1 252 ? -28.853 0.337 33.405 1.00 94.81 252 LEU A N 1
ATOM 1959 C CA . LEU A 1 252 ? -29.039 -1.039 33.864 1.00 94.81 252 LEU A CA 1
ATOM 1960 C C . LEU A 1 252 ? -28.542 -1.238 35.296 1.00 94.81 252 LEU A C 1
ATOM 1962 O O . LEU A 1 252 ? -29.236 -1.865 36.099 1.00 94.81 252 LEU A O 1
ATOM 1966 N N . ASP A 1 253 ? -27.370 -0.704 35.619 1.00 95.12 253 ASP A N 1
ATOM 1967 C CA . ASP A 1 253 ? -26.787 -0.821 36.953 1.00 95.12 253 ASP A CA 1
ATOM 1968 C C . ASP A 1 253 ? -27.588 -0.019 37.984 1.00 95.12 253 ASP A C 1
ATOM 1970 O O . ASP A 1 253 ? -27.856 -0.523 39.077 1.00 95.12 253 ASP A O 1
ATOM 1974 N N . TYR A 1 254 ? -28.104 1.156 37.612 1.00 94.69 254 TYR A N 1
ATOM 1975 C CA . TYR A 1 254 ? -29.044 1.905 38.446 1.00 94.69 254 TYR A CA 1
ATOM 1976 C C . TYR A 1 254 ? -30.323 1.105 38.745 1.00 94.69 254 TYR A C 1
ATOM 1978 O O . TYR A 1 254 ? -30.734 0.985 39.901 1.00 94.69 254 TYR A O 1
ATOM 1986 N N . LEU A 1 255 ? -30.942 0.503 37.722 1.00 94.88 255 LEU A N 1
ATOM 1987 C CA . LEU A 1 255 ? -32.150 -0.314 37.895 1.00 94.88 255 LEU A CA 1
ATOM 1988 C C . LEU A 1 255 ? -31.892 -1.572 38.733 1.00 94.88 255 LEU A C 1
ATOM 1990 O O . LEU A 1 255 ? -32.752 -1.978 39.519 1.00 94.88 255 LEU A O 1
ATOM 1994 N N . ARG A 1 256 ? -30.713 -2.189 38.599 1.00 95.19 256 ARG A N 1
ATOM 1995 C CA . ARG A 1 256 ? -30.293 -3.308 39.454 1.00 95.19 256 ARG A CA 1
ATOM 1996 C C . ARG A 1 256 ? -30.159 -2.874 40.910 1.00 95.19 256 ARG A C 1
ATOM 1998 O O . ARG A 1 256 ? -30.737 -3.535 41.769 1.00 95.19 256 ARG A O 1
ATOM 2005 N N . GLY A 1 257 ? -29.503 -1.743 41.171 1.00 95.06 257 GLY A N 1
ATOM 2006 C CA . GLY A 1 257 ? -29.398 -1.179 42.518 1.00 95.06 257 GLY A CA 1
ATOM 2007 C C . GLY A 1 257 ? -30.768 -0.865 43.127 1.00 95.06 257 GLY A C 1
ATOM 2008 O O . GLY A 1 257 ? -31.039 -1.210 44.277 1.00 95.06 257 GLY A O 1
ATOM 2009 N N . LEU A 1 258 ? -31.691 -0.302 42.339 1.00 94.88 258 LEU A N 1
ATOM 2010 C CA . LEU A 1 258 ? -33.062 -0.048 42.789 1.00 94.88 258 LEU A CA 1
ATOM 2011 C C . LEU A 1 258 ? -33.788 -1.348 43.175 1.00 94.88 258 LEU A C 1
ATOM 2013 O O . LEU A 1 258 ? -34.468 -1.402 44.202 1.00 94.88 258 LEU A O 1
ATOM 2017 N N . ARG A 1 259 ? -33.618 -2.413 42.384 1.00 94.94 259 ARG A N 1
ATOM 2018 C CA . ARG A 1 259 ? -34.196 -3.731 42.673 1.00 94.94 259 ARG A CA 1
ATOM 2019 C C . ARG A 1 259 ? -33.625 -4.343 43.953 1.00 94.94 259 ARG A C 1
ATOM 2021 O O . ARG A 1 259 ? -34.377 -4.937 44.723 1.00 94.94 259 ARG A O 1
ATOM 2028 N N . GLU A 1 260 ? -32.327 -4.199 44.201 1.00 95.38 260 GLU A N 1
ATOM 2029 C CA . GLU A 1 260 ? -31.699 -4.653 45.449 1.00 95.38 260 GLU A CA 1
ATOM 2030 C C . GLU A 1 260 ? -32.237 -3.894 46.665 1.00 95.38 260 GLU A C 1
ATOM 2032 O O . GLU A 1 260 ? -32.580 -4.511 47.678 1.00 95.38 260 GLU A O 1
ATOM 2037 N N . HIS A 1 261 ? -32.405 -2.574 46.551 1.00 94.69 261 HIS A N 1
ATOM 2038 C CA . HIS A 1 261 ? -33.046 -1.777 47.593 1.00 94.69 261 HIS A CA 1
ATOM 2039 C C . HIS A 1 261 ? -34.491 -2.211 47.846 1.00 94.69 261 HIS A C 1
ATOM 2041 O O . HIS A 1 261 ? -34.885 -2.345 49.003 1.00 94.69 261 HIS A O 1
ATOM 2047 N N . GLN A 1 262 ? -35.268 -2.486 46.796 1.00 95.94 262 GLN A N 1
ATOM 2048 C CA . GLN A 1 262 ? -36.640 -2.968 46.941 1.00 95.94 262 GLN A CA 1
ATOM 2049 C C . GLN A 1 262 ? -36.691 -4.311 47.687 1.00 95.94 262 GLN A C 1
ATOM 2051 O O . GLN A 1 262 ? -37.447 -4.448 48.645 1.00 95.94 262 GLN A O 1
ATOM 2056 N N . LEU A 1 263 ? -35.826 -5.264 47.322 1.00 95.62 263 LEU A N 1
ATOM 2057 C CA . LEU A 1 263 ? -35.719 -6.552 48.016 1.00 95.62 263 LEU A CA 1
ATOM 2058 C C . LEU A 1 263 ? -35.315 -6.390 49.489 1.00 95.62 263 LEU A C 1
ATOM 2060 O O . LEU A 1 263 ? -35.808 -7.123 50.346 1.00 95.62 263 LEU A O 1
ATOM 2064 N N . SER A 1 264 ? -34.431 -5.439 49.797 1.00 95.31 264 SER A N 1
ATOM 2065 C CA . SER A 1 264 ? -34.043 -5.118 51.175 1.00 95.31 264 SER A CA 1
ATOM 2066 C C . SER A 1 264 ? -35.219 -4.557 51.982 1.00 95.31 264 SER A C 1
ATOM 2068 O O . SER A 1 264 ? -35.474 -5.005 53.101 1.00 95.31 264 SER A O 1
ATOM 2070 N N . VAL A 1 265 ? -35.993 -3.639 51.394 1.00 95.75 265 VAL A N 1
ATOM 2071 C CA . VAL A 1 265 ? -37.205 -3.086 52.017 1.00 95.75 265 VAL A CA 1
ATOM 2072 C C . VAL A 1 265 ? -38.244 -4.177 52.265 1.00 95.75 265 VAL A C 1
ATOM 2074 O O . VAL A 1 265 ? -38.843 -4.204 53.339 1.00 95.75 265 VAL A O 1
ATOM 2077 N N . ASP A 1 266 ? -38.443 -5.093 51.318 1.00 95.12 266 ASP A N 1
ATOM 2078 C CA . ASP A 1 266 ? -39.395 -6.194 51.475 1.00 95.12 266 ASP A CA 1
ATOM 2079 C C . ASP A 1 266 ? -38.974 -7.153 52.599 1.00 95.12 266 ASP A C 1
ATOM 2081 O O . ASP A 1 266 ? -39.807 -7.519 53.431 1.00 95.12 266 ASP A O 1
ATOM 2085 N N . ARG A 1 267 ? -37.678 -7.479 52.712 1.00 95.44 267 ARG A N 1
ATOM 2086 C CA . ARG A 1 267 ? -37.149 -8.264 53.843 1.00 95.44 267 ARG A CA 1
ATOM 2087 C C . ARG A 1 267 ? -37.340 -7.550 55.178 1.00 95.44 267 ARG A C 1
ATOM 2089 O O . ARG A 1 267 ? -37.816 -8.163 56.128 1.00 95.44 267 ARG A O 1
ATOM 2096 N N . ALA A 1 268 ? -37.028 -6.257 55.247 1.00 94.38 268 ALA A N 1
ATOM 2097 C CA . ALA A 1 268 ? -37.211 -5.471 56.465 1.00 94.38 268 ALA A CA 1
ATOM 2098 C C . ALA A 1 268 ? -38.694 -5.394 56.875 1.00 94.38 268 ALA A C 1
ATOM 2100 O O . ALA A 1 268 ? -39.024 -5.499 58.055 1.00 94.38 268 ALA A O 1
ATOM 2101 N N . ARG A 1 269 ? -39.611 -5.262 55.906 1.00 95.12 269 ARG A N 1
ATOM 2102 C CA . ARG A 1 269 ? -41.061 -5.318 56.155 1.00 95.12 269 ARG A CA 1
ATOM 2103 C C . ARG A 1 269 ? -41.492 -6.674 56.701 1.00 95.12 269 ARG A C 1
ATOM 2105 O O . ARG A 1 269 ? -42.288 -6.718 57.638 1.00 95.12 269 ARG A O 1
ATOM 2112 N N . GLU A 1 270 ? -40.969 -7.763 56.142 1.00 95.69 270 GLU A N 1
ATOM 2113 C CA . GLU A 1 270 ? -41.247 -9.113 56.628 1.00 95.69 270 GLU A CA 1
ATOM 2114 C C . GLU A 1 270 ? -40.729 -9.317 58.061 1.00 95.69 270 GLU A C 1
ATOM 2116 O O . GLU A 1 270 ? -41.453 -9.843 58.908 1.00 95.69 270 GLU A O 1
ATOM 2121 N N . GLU A 1 271 ? -39.517 -8.852 58.369 1.00 95.62 271 GLU A N 1
ATOM 2122 C CA . GLU A 1 271 ? -38.957 -8.890 59.724 1.00 95.62 271 GLU A CA 1
ATOM 2123 C C . GLU A 1 271 ? -39.822 -8.115 60.719 1.00 95.62 271 GLU A C 1
ATOM 2125 O O . GLU A 1 271 ? -40.183 -8.655 61.766 1.00 95.62 271 GLU A O 1
ATOM 2130 N N . VAL A 1 272 ? -40.220 -6.883 60.382 1.00 96.00 272 VAL A N 1
ATOM 2131 C CA . VAL A 1 272 ? -41.114 -6.080 61.228 1.00 96.00 272 VAL A CA 1
A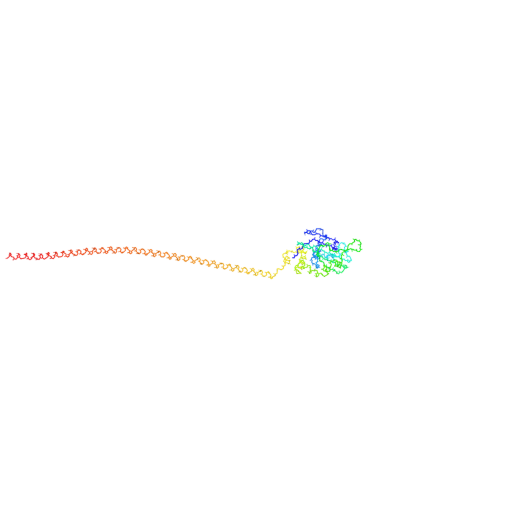TOM 2132 C C . VAL A 1 272 ? -42.426 -6.821 61.475 1.00 96.00 272 VAL A C 1
ATOM 2134 O O . VAL A 1 272 ? -42.829 -6.953 62.629 1.00 96.00 272 VAL A O 1
ATOM 2137 N N . ALA A 1 273 ? -43.058 -7.369 60.433 1.00 94.88 273 ALA A N 1
ATOM 2138 C CA . ALA A 1 273 ? -44.302 -8.124 60.573 1.00 94.88 273 ALA A CA 1
ATOM 2139 C C . ALA A 1 273 ? -44.141 -9.351 61.491 1.00 94.88 273 ALA A C 1
ATOM 2141 O O . ALA A 1 273 ? -44.985 -9.588 62.359 1.00 94.88 273 ALA A O 1
ATOM 2142 N N . ARG A 1 274 ? -43.034 -10.097 61.358 1.00 96.00 274 ARG A N 1
ATOM 2143 C CA . ARG A 1 274 ? -42.708 -11.239 62.229 1.00 96.00 274 ARG A CA 1
ATOM 2144 C C . ARG A 1 274 ? -42.530 -10.809 63.685 1.00 96.00 274 ARG A C 1
ATOM 2146 O O . ARG A 1 274 ? -43.104 -11.434 64.576 1.00 96.00 274 ARG A O 1
ATOM 2153 N N . TYR A 1 275 ? -41.781 -9.738 63.942 1.00 95.25 275 TYR A N 1
ATOM 2154 C CA . TYR A 1 275 ? -41.583 -9.234 65.303 1.00 95.25 275 TYR A CA 1
ATOM 2155 C C . TYR A 1 275 ? -42.871 -8.687 65.917 1.00 95.25 275 TYR A C 1
ATOM 2157 O O . TYR A 1 275 ? -43.140 -8.944 67.091 1.00 95.25 275 TYR A O 1
ATOM 2165 N N . THR A 1 276 ? -43.700 -7.985 65.138 1.00 96.06 276 THR A N 1
ATOM 2166 C CA . THR A 1 276 ? -45.022 -7.537 65.590 1.00 96.06 276 THR A CA 1
ATOM 2167 C C . THR A 1 276 ? -45.893 -8.728 65.979 1.00 96.06 276 THR A C 1
ATOM 2169 O O . THR A 1 276 ? -46.457 -8.725 67.069 1.00 96.06 276 THR A O 1
ATOM 2172 N N .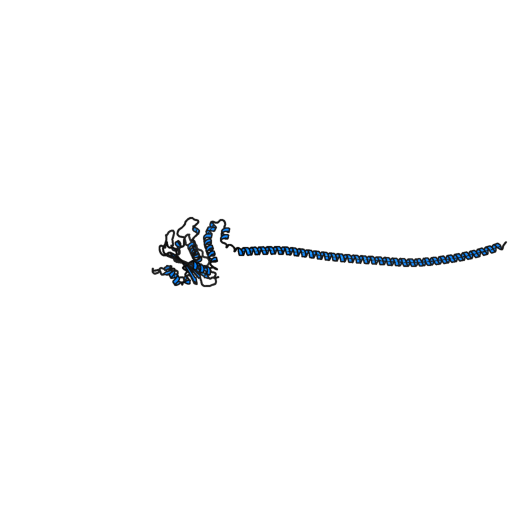 PHE A 1 277 ? -45.940 -9.779 65.155 1.00 95.75 277 PHE A N 1
ATOM 2173 C CA . PHE A 1 277 ? -46.696 -10.992 65.467 1.00 95.75 277 PHE A CA 1
ATOM 2174 C C . PHE A 1 277 ? -46.217 -11.667 66.761 1.00 95.75 277 PHE A C 1
ATOM 2176 O O . PHE A 1 277 ? -47.032 -11.984 67.626 1.00 95.75 277 PHE A O 1
ATOM 2183 N N . LEU A 1 278 ? -44.901 -11.838 66.933 1.00 96.12 278 LEU A N 1
ATOM 2184 C CA . LEU A 1 278 ? -44.325 -12.416 68.154 1.00 96.12 278 LEU A CA 1
ATOM 2185 C C . LEU A 1 278 ? -44.648 -11.579 69.398 1.00 96.12 278 LEU A C 1
ATOM 2187 O O . LEU A 1 278 ? -44.964 -12.139 70.449 1.00 96.12 278 LEU A O 1
ATOM 2191 N N . LYS A 1 279 ? -44.609 -10.247 69.279 1.00 95.75 279 LYS A N 1
ATOM 2192 C CA . LYS A 1 279 ? -45.001 -9.337 70.359 1.00 95.75 279 LYS A CA 1
ATOM 2193 C C . LYS A 1 279 ? -46.469 -9.536 70.738 1.00 95.75 279 LYS A C 1
ATOM 2195 O O . LYS A 1 279 ? -46.757 -9.739 71.913 1.00 95.75 279 LYS A O 1
ATOM 2200 N N . THR A 1 280 ? -47.376 -9.552 69.760 1.00 94.81 280 THR A N 1
ATOM 2201 C CA . THR A 1 280 ? -48.811 -9.770 70.004 1.00 94.81 280 THR A CA 1
ATOM 2202 C C . THR A 1 280 ? -49.084 -11.144 70.619 1.00 94.81 280 THR A C 1
ATOM 2204 O O . THR A 1 280 ? -49.903 -11.256 71.529 1.00 94.81 280 THR A O 1
ATOM 2207 N N . LEU A 1 281 ? -48.377 -12.190 70.178 1.00 96.31 281 LEU A N 1
ATOM 2208 C CA . LEU A 1 281 ? -48.479 -13.528 70.767 1.00 96.31 281 LEU A CA 1
ATOM 2209 C C . LEU A 1 281 ? -48.074 -13.510 72.248 1.00 96.31 281 LEU A C 1
ATOM 2211 O O . LEU A 1 281 ? -48.800 -14.028 73.093 1.00 96.31 281 LEU A O 1
ATOM 2215 N N . LYS A 1 282 ? -46.953 -12.855 72.573 1.00 95.56 282 LYS A N 1
ATOM 2216 C CA . LYS A 1 282 ? -46.464 -12.751 73.951 1.00 95.56 282 LYS A CA 1
ATOM 2217 C C . LYS A 1 282 ? -47.400 -11.936 74.845 1.00 95.56 282 LYS A C 1
ATOM 2219 O O . LYS A 1 282 ? -47.613 -12.316 75.994 1.00 95.56 282 LYS A O 1
ATOM 2224 N N . GLU A 1 283 ? -47.959 -10.841 74.331 1.00 95.00 283 GLU A N 1
ATOM 2225 C CA . GLU A 1 283 ? -48.961 -10.027 75.032 1.00 95.00 283 GLU A CA 1
ATOM 2226 C C . GLU A 1 283 ? -50.232 -10.832 75.315 1.00 95.00 283 GLU A C 1
ATOM 2228 O O . GLU A 1 283 ? -50.730 -10.813 76.441 1.00 95.00 283 GLU A O 1
ATOM 2233 N N . ARG A 1 284 ? -50.719 -11.598 74.330 1.00 95.44 284 ARG A N 1
ATOM 2234 C CA . ARG A 1 284 ? -51.855 -12.511 74.504 1.00 95.44 284 ARG A CA 1
ATOM 2235 C C . ARG A 1 284 ? -51.579 -13.542 75.595 1.00 95.44 284 ARG A C 1
ATOM 2237 O O . ARG A 1 284 ? -52.430 -13.742 76.457 1.00 95.44 284 ARG A O 1
ATOM 2244 N N . ASP A 1 285 ? -50.413 -14.184 75.570 1.00 95.38 285 ASP A N 1
ATOM 2245 C CA . ASP A 1 285 ? -50.062 -15.210 76.555 1.00 95.38 285 ASP A CA 1
ATOM 2246 C C . ASP A 1 285 ? -50.009 -14.611 77.971 1.00 95.38 285 ASP A C 1
ATOM 2248 O O . ASP A 1 285 ? -50.606 -15.155 78.899 1.00 95.38 285 ASP A O 1
ATOM 2252 N N . LEU A 1 286 ? -49.411 -13.427 78.131 1.00 95.25 286 LEU A N 1
ATOM 2253 C CA . LEU A 1 286 ? -49.327 -12.735 79.421 1.00 95.25 286 LEU A CA 1
ATOM 2254 C C . LEU A 1 286 ? -50.703 -12.284 79.946 1.00 95.25 286 LEU A C 1
ATOM 2256 O O . LEU A 1 286 ? -50.987 -12.393 81.143 1.00 95.25 286 LEU A O 1
ATOM 2260 N N . LEU A 1 287 ? -51.584 -11.818 79.054 1.00 94.31 287 LEU A N 1
ATOM 2261 C CA . LEU A 1 287 ? -52.979 -11.519 79.386 1.00 94.31 287 LEU A CA 1
ATOM 2262 C C . LEU A 1 287 ? -53.737 -12.784 79.799 1.00 94.31 287 LEU A C 1
ATOM 2264 O O . LEU A 1 287 ? -54.478 -12.746 80.777 1.00 94.31 287 LEU A O 1
ATOM 2268 N N . SER A 1 288 ? -53.518 -13.907 79.110 1.00 95.25 288 SER A N 1
ATOM 2269 C CA . SER A 1 288 ? -54.157 -15.183 79.447 1.00 95.25 288 SER A CA 1
ATOM 2270 C C . SER A 1 288 ? -53.719 -15.713 80.817 1.00 95.25 288 SER A C 1
ATOM 2272 O O . SER A 1 288 ? -54.561 -16.139 81.605 1.00 95.25 288 SER A O 1
ATOM 2274 N N . GLU A 1 289 ? -52.431 -15.593 81.161 1.00 94.50 289 GLU A N 1
ATOM 2275 C CA . GLU A 1 289 ? -51.920 -15.928 82.495 1.00 94.50 289 GLU A CA 1
ATOM 2276 C C . GLU A 1 289 ? -52.524 -15.023 83.575 1.00 94.50 289 GLU A C 1
ATOM 2278 O O . GLU A 1 289 ? -52.868 -15.485 84.665 1.00 94.50 289 GLU A O 1
ATOM 2283 N N . THR A 1 290 ? -52.670 -13.729 83.279 1.00 94.50 290 THR A N 1
ATOM 2284 C CA . THR A 1 290 ? -53.256 -12.757 84.211 1.00 94.50 290 THR A CA 1
ATOM 2285 C C . THR A 1 290 ? -54.737 -13.041 84.447 1.00 94.50 290 THR A C 1
ATOM 2287 O O . THR A 1 290 ? -55.170 -13.045 85.598 1.00 94.50 290 THR A O 1
ATOM 2290 N N . LEU A 1 291 ? -55.494 -13.346 83.388 1.00 94.44 291 LEU A N 1
ATOM 2291 C CA . LEU A 1 291 ? -56.895 -13.759 83.482 1.00 94.44 291 LEU A CA 1
ATOM 2292 C C . LEU A 1 291 ? -57.038 -15.040 84.307 1.00 94.44 291 LEU A C 1
ATOM 2294 O O . LEU A 1 291 ? -57.815 -15.055 85.253 1.00 94.44 291 LEU A O 1
ATOM 2298 N N . ALA A 1 292 ? -56.217 -16.064 84.059 1.00 94.12 292 ALA A N 1
ATOM 2299 C CA . ALA A 1 292 ? -56.248 -17.301 84.844 1.00 94.12 292 ALA A CA 1
ATOM 2300 C C . ALA A 1 292 ? -55.957 -17.067 86.343 1.00 94.12 292 ALA A C 1
ATOM 2302 O O . ALA A 1 292 ? -56.583 -17.673 87.221 1.00 94.12 292 ALA A O 1
ATOM 2303 N N . ARG A 1 293 ? -55.026 -16.156 86.670 1.00 92.81 293 ARG A N 1
ATOM 2304 C CA . ARG A 1 293 ? -54.773 -15.732 88.061 1.00 92.81 293 ARG A CA 1
ATOM 2305 C C . ARG A 1 293 ? -55.959 -14.981 88.667 1.00 92.81 293 ARG A C 1
ATOM 2307 O O . ARG A 1 293 ? -56.269 -15.185 89.837 1.00 92.81 293 ARG A O 1
ATOM 2314 N N . GLN A 1 294 ? -56.622 -14.120 87.900 1.00 93.56 294 GLN A N 1
ATOM 2315 C CA . GLN A 1 294 ? -57.813 -13.411 88.370 1.00 93.56 294 GLN A CA 1
ATOM 2316 C C . GLN A 1 294 ? -58.994 -14.364 88.576 1.00 93.56 294 GLN A C 1
ATOM 2318 O O . GLN A 1 294 ? -59.645 -14.283 89.612 1.00 93.56 294 GLN A O 1
ATOM 2323 N N . ASP A 1 295 ? -59.222 -15.304 87.659 1.00 93.69 295 ASP A N 1
ATOM 2324 C CA . ASP A 1 295 ? -60.290 -16.302 87.755 1.00 93.69 295 ASP A CA 1
ATOM 2325 C C . ASP A 1 295 ? -60.094 -17.224 88.962 1.00 93.69 295 ASP A C 1
ATOM 2327 O O . ASP A 1 295 ? -61.033 -17.455 89.725 1.00 93.69 295 ASP A O 1
ATOM 2331 N N . SER A 1 296 ? -58.867 -17.702 89.195 1.00 92.00 296 SER A N 1
ATOM 2332 C CA . SER A 1 296 ? -58.549 -18.477 90.404 1.00 92.00 296 SER A CA 1
ATOM 2333 C C . SER A 1 296 ? -58.720 -17.657 91.689 1.00 92.00 296 SER A C 1
ATOM 2335 O O . SER A 1 296 ? -59.264 -18.167 92.669 1.00 92.00 296 SER A O 1
ATOM 2337 N N . GLY A 1 297 ? -58.333 -16.377 91.684 1.00 92.44 297 GLY A N 1
ATOM 2338 C CA . GLY A 1 297 ? -58.570 -15.465 92.806 1.00 92.44 297 GLY A CA 1
ATOM 2339 C C . GLY A 1 297 ? -60.059 -15.227 93.080 1.00 92.44 297 GLY A C 1
ATOM 2340 O O . GLY A 1 297 ? -60.494 -15.287 94.229 1.00 92.44 297 GLY A O 1
ATOM 2341 N N . LEU A 1 298 ? -60.862 -15.021 92.033 1.00 92.75 298 LEU A N 1
ATOM 2342 C CA . LEU A 1 298 ? -62.316 -14.884 92.131 1.00 92.75 298 LEU A CA 1
ATOM 2343 C C . LEU A 1 298 ? -62.972 -16.166 92.647 1.00 92.75 298 LEU A C 1
ATOM 2345 O O . LEU A 1 298 ? -63.878 -16.085 93.474 1.00 92.75 298 LEU A O 1
ATOM 2349 N N . ALA A 1 299 ? -62.514 -17.335 92.194 1.00 92.62 299 ALA A N 1
ATOM 2350 C CA . ALA A 1 299 ? -62.987 -18.619 92.699 1.00 92.62 299 ALA A CA 1
ATOM 2351 C C . ALA A 1 299 ? -62.710 -18.758 94.204 1.00 92.62 299 ALA A C 1
ATOM 2353 O O . ALA A 1 299 ? -63.630 -19.063 94.956 1.00 92.62 299 ALA A O 1
ATOM 2354 N N . ALA A 1 300 ? -61.495 -18.436 94.662 1.00 92.62 300 ALA A N 1
ATOM 2355 C CA . ALA A 1 300 ? -61.145 -18.477 96.082 1.00 92.62 300 ALA A CA 1
ATOM 2356 C C . ALA A 1 300 ? -61.989 -17.507 96.931 1.00 92.62 300 ALA A C 1
ATOM 2358 O O . ALA A 1 300 ? -62.473 -17.879 97.998 1.00 92.62 300 ALA A O 1
ATOM 2359 N N . ILE A 1 301 ? -62.212 -16.278 96.445 1.00 92.12 301 ILE A N 1
ATOM 2360 C CA . ILE A 1 301 ? -63.074 -15.297 97.122 1.00 92.12 301 ILE A CA 1
ATOM 2361 C C . ILE A 1 301 ? -64.518 -15.800 97.196 1.00 92.12 301 ILE A C 1
ATOM 2363 O O . ILE A 1 301 ? -65.145 -15.656 98.242 1.00 92.12 301 ILE A O 1
ATOM 2367 N N . ARG A 1 302 ? -65.051 -16.396 96.121 1.00 93.12 302 ARG A N 1
ATOM 2368 C CA . ARG A 1 302 ? -66.403 -16.980 96.120 1.00 93.12 302 ARG A CA 1
ATOM 2369 C C . ARG A 1 302 ? -66.529 -18.094 97.152 1.00 93.12 302 ARG A C 1
ATOM 2371 O O . ARG A 1 302 ? -67.476 -18.075 97.927 1.00 93.12 302 ARG A O 1
ATOM 2378 N N . THR A 1 303 ? -65.552 -18.995 97.222 1.00 92.69 303 THR A N 1
ATOM 2379 C CA . THR A 1 303 ? -65.532 -20.060 98.234 1.00 92.69 303 THR A CA 1
ATOM 2380 C C . THR A 1 303 ? -65.480 -19.496 99.656 1.00 92.69 303 THR A C 1
ATOM 2382 O O . THR A 1 303 ? -66.194 -19.973 100.534 1.00 92.69 303 THR A O 1
ATOM 2385 N N . GLU A 1 304 ? -64.695 -18.443 99.904 1.00 91.69 304 GLU A N 1
ATOM 2386 C CA . GLU A 1 304 ? -64.669 -17.804 101.226 1.00 91.69 304 GLU A CA 1
ATOM 2387 C C . GLU A 1 304 ? -65.976 -17.058 101.537 1.00 91.69 304 GLU A C 1
ATOM 2389 O O . GLU A 1 304 ? -66.441 -17.082 102.676 1.00 91.69 304 GLU A O 1
ATOM 2394 N N . GLN A 1 305 ? -66.614 -16.435 100.541 1.00 89.94 305 GLN A N 1
ATOM 2395 C CA . GLN A 1 305 ? -67.940 -15.831 100.697 1.00 89.94 305 GLN A CA 1
ATOM 2396 C C . GLN A 1 305 ? -69.006 -16.872 101.046 1.00 89.94 305 GLN A C 1
ATOM 2398 O O . GLN A 1 305 ? -69.821 -16.614 101.930 1.00 89.94 305 GLN A O 1
ATOM 2403 N N . GLU A 1 306 ? -68.991 -18.037 100.397 1.00 91.25 306 GLU A N 1
ATOM 2404 C CA . GLU A 1 306 ? -69.871 -19.163 100.726 1.00 91.25 306 GLU A CA 1
ATOM 2405 C C . GLU A 1 306 ? -69.643 -19.619 102.175 1.00 91.25 306 GLU A C 1
ATOM 2407 O O . GLU A 1 306 ? -70.594 -19.670 102.957 1.00 91.25 306 GLU A O 1
ATOM 2412 N N . ARG A 1 307 ? -68.381 -19.813 102.584 1.00 92.38 307 ARG A N 1
ATOM 2413 C CA . ARG A 1 307 ? -68.008 -20.196 103.958 1.00 92.38 307 ARG A CA 1
ATOM 2414 C C . ARG A 1 307 ? -68.450 -19.171 105.008 1.00 92.38 307 ARG A C 1
ATOM 2416 O O . ARG A 1 307 ? -68.979 -19.531 106.059 1.00 92.38 307 ARG A O 1
ATOM 2423 N N . LEU A 1 308 ? -68.238 -17.881 104.748 1.00 89.56 308 LEU A N 1
ATOM 2424 C CA . LEU A 1 308 ? -68.694 -16.806 105.633 1.00 89.56 308 LEU A CA 1
ATOM 2425 C C . LEU A 1 308 ? -70.223 -16.724 105.671 1.00 89.56 308 LEU A C 1
ATOM 2427 O O . LEU A 1 308 ? -70.789 -16.482 106.735 1.00 89.56 308 LEU A O 1
ATOM 2431 N N . GLY A 1 309 ? -70.893 -16.958 104.541 1.00 90.44 309 GLY A N 1
ATOM 2432 C CA . GLY A 1 309 ? -72.347 -17.063 104.462 1.00 90.44 309 GLY A CA 1
ATOM 2433 C C . GLY A 1 309 ? -72.893 -18.178 105.355 1.00 90.44 309 GLY A C 1
ATOM 2434 O O . GLY A 1 309 ? -73.835 -17.942 106.115 1.00 90.44 309 GLY A O 1
ATOM 2435 N N . GLU A 1 310 ? -72.259 -19.352 105.339 1.00 89.88 310 GLU A N 1
ATOM 2436 C CA . GLU A 1 310 ? -72.585 -20.465 106.240 1.00 89.88 310 GLU A CA 1
ATOM 2437 C C . GLU A 1 310 ? -72.383 -20.089 107.713 1.00 89.88 310 GLU A C 1
ATOM 2439 O O . GLU A 1 310 ? -73.283 -20.298 108.528 1.00 89.88 310 GLU A O 1
ATOM 2444 N N . LEU A 1 311 ? -71.248 -19.474 108.062 1.00 90.75 311 LEU A N 1
ATOM 2445 C CA . LEU A 1 311 ? -70.957 -19.031 109.432 1.00 90.75 311 LEU A CA 1
ATOM 2446 C C . LEU A 1 311 ? -71.954 -17.982 109.934 1.00 90.75 311 LEU A C 1
ATOM 2448 O O . LEU A 1 311 ? -72.421 -18.063 111.070 1.00 90.75 311 LEU A O 1
ATOM 2452 N N . VAL A 1 312 ? -72.317 -17.009 109.096 1.00 89.25 312 VAL A N 1
ATOM 2453 C CA . VAL A 1 312 ? -73.351 -16.016 109.424 1.00 89.25 312 VAL A CA 1
ATOM 2454 C C . VAL A 1 312 ? -74.707 -16.697 109.594 1.00 89.25 312 VAL A C 1
ATOM 2456 O O . VAL A 1 312 ? -75.449 -16.345 110.512 1.00 89.25 312 VAL A O 1
ATOM 2459 N N . GLY A 1 313 ? -75.031 -17.685 108.755 1.00 87.69 313 GLY A N 1
ATOM 2460 C CA . GLY A 1 313 ? -76.226 -18.514 108.904 1.00 87.69 313 GLY A CA 1
ATOM 2461 C C . GLY A 1 313 ? -76.269 -19.235 110.254 1.00 87.69 313 GLY A C 1
ATOM 2462 O O . GLY A 1 313 ? -77.263 -19.133 110.974 1.00 87.69 313 GLY A O 1
ATOM 2463 N N . GLN A 1 314 ? -75.169 -19.884 110.642 1.00 89.62 314 GLN A N 1
ATOM 2464 C CA . GLN A 1 314 ? -75.025 -20.557 111.938 1.00 89.62 314 GLN A CA 1
ATOM 2465 C C . GLN A 1 314 ? -75.127 -19.577 113.113 1.00 89.62 314 GLN A C 1
ATOM 2467 O O . GLN A 1 314 ? -75.850 -19.836 114.073 1.00 89.62 314 GLN A O 1
ATOM 2472 N N . ALA A 1 315 ? -74.458 -18.424 113.031 1.00 84.81 315 ALA A N 1
ATOM 2473 C CA . ALA A 1 315 ? -74.510 -17.397 114.066 1.00 84.81 315 ALA A CA 1
ATOM 2474 C C . ALA A 1 315 ? -75.926 -16.823 114.229 1.00 84.81 315 ALA A C 1
ATOM 2476 O O . ALA A 1 315 ? -76.395 -16.667 115.354 1.00 84.81 315 ALA A O 1
ATOM 2477 N N . ARG A 1 316 ? -76.645 -16.563 113.128 1.00 87.50 316 ARG A N 1
ATOM 2478 C CA . ARG A 1 316 ? -78.052 -16.126 113.169 1.00 87.50 316 ARG A CA 1
ATOM 2479 C C . ARG A 1 316 ? -78.959 -17.179 113.796 1.00 87.50 316 ARG A C 1
ATOM 2481 O O . ARG A 1 316 ? -79.805 -16.821 114.607 1.00 87.50 316 ARG A O 1
ATOM 2488 N N . ALA A 1 317 ? -78.767 -18.456 113.463 1.00 84.38 317 ALA A N 1
ATOM 2489 C CA . ALA A 1 317 ? -79.509 -19.551 114.085 1.00 84.38 317 ALA A CA 1
ATOM 2490 C C . ALA A 1 317 ? -79.232 -19.640 115.598 1.00 84.38 317 ALA A C 1
ATOM 2492 O O . ALA A 1 317 ? -80.161 -19.799 116.386 1.00 84.38 317 ALA A O 1
ATOM 2493 N N . ALA A 1 318 ? -77.975 -19.463 116.017 1.00 84.38 318 ALA A N 1
ATOM 2494 C CA . ALA A 1 318 ? -77.597 -19.434 117.428 1.00 84.38 318 ALA A CA 1
ATOM 2495 C C . ALA A 1 318 ? -78.201 -18.232 118.175 1.00 84.38 318 ALA A C 1
ATOM 2497 O O . ALA A 1 318 ? -78.703 -18.398 119.285 1.00 84.38 318 ALA A O 1
ATOM 2498 N N . VAL A 1 319 ? -78.198 -17.037 117.570 1.00 85.38 319 VAL A N 1
ATOM 2499 C CA . VAL A 1 319 ? -78.853 -15.844 118.136 1.00 85.38 319 VAL A CA 1
ATOM 2500 C C . VAL A 1 319 ? -80.354 -16.073 118.275 1.00 85.38 319 VAL A C 1
ATOM 2502 O O . VAL A 1 319 ? -80.881 -15.873 119.362 1.00 85.38 319 VAL A O 1
ATOM 2505 N N . ALA A 1 320 ? -81.026 -16.574 117.235 1.00 82.62 320 ALA A N 1
ATOM 2506 C CA . ALA A 1 320 ? -82.454 -16.884 117.291 1.00 82.62 320 ALA A CA 1
ATOM 2507 C C . ALA A 1 320 ? -82.781 -17.922 118.382 1.00 82.62 320 ALA A C 1
ATOM 2509 O O . ALA A 1 320 ? -83.758 -17.765 119.110 1.00 82.62 320 ALA A O 1
ATOM 2510 N N . SER A 1 321 ? -81.938 -18.948 118.552 1.00 82.50 321 SER A N 1
ATOM 2511 C CA . SER A 1 321 ? -82.072 -19.928 119.638 1.00 82.50 321 SER A CA 1
ATOM 2512 C C . SER A 1 321 ? -81.923 -19.283 121.018 1.00 82.50 321 SER A C 1
ATOM 2514 O O . SER A 1 321 ? -82.700 -19.579 121.919 1.00 82.50 321 SER A O 1
ATOM 2516 N N . ARG A 1 322 ? -80.947 -18.384 121.199 1.00 81.06 322 ARG A N 1
ATOM 2517 C CA . ARG A 1 322 ? -80.739 -17.670 122.470 1.00 81.06 322 ARG A CA 1
ATOM 2518 C C . ARG A 1 322 ? -81.834 -16.650 122.762 1.00 81.06 322 ARG A C 1
ATOM 2520 O O . ARG A 1 322 ? -82.196 -16.476 123.920 1.00 81.06 322 ARG A O 1
ATOM 2527 N N . GLU A 1 323 ? -82.378 -15.994 121.742 1.00 80.69 323 GLU A N 1
ATOM 2528 C CA . GLU A 1 323 ? -83.542 -15.116 121.880 1.00 80.69 323 GLU A CA 1
ATOM 2529 C C . GLU A 1 323 ? -84.796 -15.902 122.274 1.00 80.69 323 GLU A C 1
ATOM 2531 O O . GLU A 1 323 ? -85.537 -15.444 123.143 1.00 80.69 323 GLU A O 1
ATOM 2536 N N . ALA A 1 324 ? -85.004 -17.094 121.703 1.00 76.88 324 ALA A N 1
ATOM 2537 C CA . ALA A 1 324 ? -86.074 -18.001 122.112 1.00 76.88 324 ALA A CA 1
ATOM 2538 C C . ALA A 1 324 ? -85.905 -18.450 123.576 1.00 76.88 324 ALA A C 1
ATOM 2540 O O . ALA A 1 324 ? -86.840 -18.317 124.362 1.00 76.88 324 ALA A O 1
ATOM 2541 N N . GLU A 1 325 ? -84.697 -18.860 123.984 1.00 77.81 325 GLU A N 1
ATOM 2542 C CA . GLU A 1 325 ? -84.389 -19.185 125.388 1.00 77.81 325 GLU A CA 1
ATOM 2543 C C . GLU A 1 325 ? -84.624 -17.993 126.336 1.00 77.81 325 GLU A C 1
ATOM 2545 O O . GLU A 1 325 ? -85.170 -18.156 127.426 1.00 77.81 325 GLU A O 1
ATOM 2550 N N . LEU A 1 326 ? -84.248 -16.774 125.933 1.00 74.62 326 LEU A N 1
ATOM 2551 C CA . LEU A 1 326 ? -84.499 -15.548 126.701 1.00 74.62 326 LEU A CA 1
ATOM 2552 C C . LEU A 1 326 ? -85.993 -15.229 126.823 1.00 74.62 326 LEU A C 1
ATOM 2554 O O . LEU A 1 326 ? -86.423 -14.714 127.858 1.00 74.62 326 LEU A O 1
ATOM 2558 N N . GLN A 1 327 ? -86.788 -15.491 125.784 1.00 75.00 327 GLN A N 1
ATOM 2559 C CA . GLN A 1 327 ? -88.241 -15.336 125.842 1.00 75.00 327 GLN A CA 1
ATOM 2560 C C . GLN A 1 327 ? -88.878 -16.362 126.781 1.00 75.00 327 GLN A C 1
ATOM 2562 O O . GLN A 1 327 ? -89.736 -15.978 127.579 1.00 75.00 327 GLN A O 1
ATOM 2567 N N . ASP A 1 328 ? -88.422 -17.613 126.750 1.00 74.19 328 ASP A N 1
ATOM 2568 C CA . ASP A 1 328 ? -88.881 -18.656 127.670 1.00 74.19 328 ASP A CA 1
ATOM 2569 C C . ASP A 1 328 ? -88.507 -18.332 129.123 1.00 74.19 328 ASP A C 1
ATOM 2571 O O . ASP A 1 328 ? -89.364 -18.394 130.005 1.00 74.19 328 ASP A O 1
ATOM 2575 N N . LEU A 1 329 ? -87.282 -17.862 129.378 1.00 70.81 329 LEU A N 1
ATOM 2576 C CA . LEU A 1 329 ? -86.864 -17.389 130.703 1.00 70.81 329 LEU A CA 1
ATOM 2577 C C . LEU A 1 329 ? -87.692 -16.189 131.176 1.00 70.81 329 LEU A C 1
ATOM 2579 O O . LEU A 1 329 ? -88.143 -16.172 132.314 1.00 70.81 329 LEU A O 1
ATOM 2583 N N . ARG A 1 330 ? -87.965 -15.202 130.310 1.00 65.75 330 ARG A N 1
ATOM 2584 C CA . ARG A 1 330 ? -88.849 -14.065 130.648 1.00 65.75 330 ARG A CA 1
ATOM 2585 C C . ARG A 1 330 ? -90.285 -14.495 130.934 1.00 65.75 330 ARG A C 1
ATOM 2587 O O . ARG A 1 330 ? -90.981 -13.818 131.693 1.00 65.75 330 ARG A O 1
ATOM 2594 N N . ARG A 1 331 ? -90.751 -15.577 130.310 1.00 63.69 331 ARG A N 1
ATOM 2595 C CA . ARG A 1 331 ? -92.068 -16.160 130.570 1.00 63.69 331 ARG A CA 1
ATOM 2596 C C . ARG A 1 331 ? -92.092 -16.867 131.927 1.00 63.69 331 ARG A C 1
ATOM 2598 O O . ARG A 1 331 ? -93.007 -16.604 132.701 1.00 63.69 331 ARG A O 1
ATOM 2605 N N . GLN A 1 332 ? -91.051 -17.634 132.249 1.00 62.50 332 GLN A N 1
ATOM 2606 C CA . GLN A 1 332 ? -90.869 -18.259 133.564 1.00 62.50 332 GLN A CA 1
ATOM 2607 C C . GLN A 1 332 ? -90.711 -17.227 134.692 1.00 62.50 332 GLN A C 1
ATOM 2609 O O . GLN A 1 332 ? -91.307 -17.392 135.750 1.00 62.50 332 GLN A O 1
ATOM 2614 N N . ASP A 1 333 ? -89.999 -16.119 134.466 1.00 58.81 333 ASP A N 1
ATOM 2615 C CA . ASP A 1 333 ? -89.857 -15.035 135.453 1.00 58.81 333 ASP A CA 1
ATOM 2616 C C . ASP A 1 333 ? -91.185 -14.289 135.683 1.00 58.81 333 ASP A C 1
ATOM 2618 O O . ASP A 1 333 ? -91.502 -13.886 136.803 1.00 58.81 333 ASP A O 1
ATOM 2622 N N . ARG A 1 334 ? -92.013 -14.133 134.637 1.00 56.81 334 ARG A N 1
ATOM 2623 C CA . ARG A 1 334 ? -93.380 -13.596 134.768 1.00 56.81 334 ARG A CA 1
ATOM 2624 C C . ARG A 1 334 ? -94.292 -14.524 135.566 1.00 56.81 334 ARG A C 1
ATOM 2626 O O . ARG A 1 334 ? -95.103 -14.023 136.341 1.00 56.81 334 ARG A O 1
ATOM 2633 N N . GLU A 1 335 ? -94.165 -15.833 135.383 1.00 56.59 335 GLU A N 1
ATOM 2634 C CA . GLU A 1 335 ? -94.923 -16.838 136.137 1.00 56.59 335 GLU A CA 1
ATOM 2635 C C . GLU A 1 335 ? -94.443 -16.911 137.603 1.00 56.59 335 GLU A C 1
ATOM 2637 O O . GLU A 1 335 ? -95.269 -16.857 138.512 1.00 56.59 335 GLU A O 1
ATOM 2642 N N . GLY A 1 336 ? -93.131 -16.851 137.862 1.00 57.16 336 GLY A N 1
ATOM 2643 C CA . GLY A 1 336 ? -92.567 -16.840 139.219 1.00 57.16 336 GLY A CA 1
ATOM 2644 C C . GLY A 1 336 ? -92.825 -15.551 140.015 1.00 57.16 336 GLY A C 1
ATOM 2645 O O . GLY A 1 336 ? -93.012 -15.592 141.233 1.00 57.16 336 GLY A O 1
ATOM 2646 N N . LEU A 1 337 ? -92.894 -14.389 139.353 1.00 52.66 337 LEU A N 1
ATOM 2647 C CA . LEU A 1 337 ? -93.280 -13.121 139.994 1.00 52.66 337 LEU A CA 1
ATOM 2648 C C . LEU A 1 337 ? -94.781 -13.049 140.314 1.00 52.66 337 LEU A C 1
ATOM 2650 O O . LEU A 1 337 ? -95.168 -12.349 141.251 1.00 52.66 337 LEU A O 1
ATOM 2654 N N . LEU A 1 338 ? -95.625 -13.767 139.566 1.00 51.69 338 LEU A N 1
ATOM 2655 C CA . LEU A 1 338 ? -97.049 -13.915 139.874 1.00 51.69 338 LEU A CA 1
ATOM 2656 C C . LEU A 1 338 ? -97.265 -14.849 141.073 1.00 51.69 338 LEU A C 1
ATOM 2658 O O . LEU A 1 338 ? -98.048 -14.506 141.956 1.00 51.69 338 LEU A O 1
ATOM 2662 N N . GLU A 1 339 ? -96.524 -15.954 141.171 1.00 51.75 339 GLU A N 1
ATOM 2663 C CA . GLU A 1 339 ? -96.591 -16.859 142.330 1.00 51.75 339 GLU A CA 1
ATOM 2664 C C . GLU A 1 339 ? -96.129 -16.179 143.628 1.00 51.75 339 GLU A C 1
ATOM 2666 O O . GLU A 1 339 ? -96.834 -16.231 144.637 1.00 51.75 339 GLU A O 1
ATOM 2671 N N . LYS A 1 340 ? -95.023 -15.421 143.594 1.00 52.69 340 LYS A N 1
ATOM 2672 C CA . LYS A 1 340 ? -94.530 -14.693 144.780 1.00 52.69 340 LYS A CA 1
ATOM 2673 C C . LYS A 1 340 ? -95.443 -13.555 145.240 1.00 52.69 340 LYS A C 1
ATOM 2675 O O . LYS A 1 340 ? -95.424 -13.196 146.415 1.00 52.69 340 LYS A O 1
ATOM 2680 N N . ARG A 1 341 ? -96.244 -12.980 144.338 1.00 48.72 341 ARG A N 1
ATOM 2681 C CA . ARG A 1 341 ? -97.245 -11.962 144.692 1.00 48.72 341 ARG A CA 1
ATOM 2682 C C . ARG A 1 341 ? -98.489 -12.583 145.331 1.00 48.72 341 ARG A C 1
ATOM 2684 O O . ARG A 1 341 ? -99.064 -11.975 146.224 1.00 48.72 341 ARG A O 1
ATOM 2691 N N . ILE A 1 342 ? -98.858 -13.797 144.922 1.00 54.97 342 ILE A N 1
ATOM 2692 C CA . ILE A 1 342 ? -99.999 -14.539 145.477 1.00 54.97 342 ILE A CA 1
ATOM 2693 C C . ILE A 1 342 ? -99.675 -15.131 146.861 1.00 54.97 342 ILE A C 1
ATOM 2695 O O . ILE A 1 342 ? -100.570 -15.219 147.700 1.00 54.97 342 ILE A O 1
ATOM 2699 N N . GLU A 1 343 ? -98.417 -15.485 147.145 1.00 53.47 343 GLU A N 1
ATOM 2700 C CA . GLU A 1 343 ? -98.006 -15.899 148.499 1.00 53.47 343 GLU A CA 1
ATOM 2701 C C . GLU A 1 343 ? -97.946 -14.724 149.491 1.00 53.47 343 GLU A C 1
ATOM 2703 O O . GLU A 1 343 ? -98.388 -14.869 150.627 1.00 53.47 343 GLU A O 1
ATOM 2708 N N . LEU A 1 344 ? -97.487 -13.538 149.073 1.00 53.56 344 LEU A N 1
ATOM 2709 C CA . LEU A 1 344 ? -97.401 -12.361 149.955 1.00 53.56 344 LEU A CA 1
ATOM 2710 C C . LEU A 1 344 ? -98.760 -11.704 150.268 1.00 53.56 344 LEU A C 1
ATOM 2712 O O . LEU A 1 344 ? -98.879 -11.025 151.282 1.00 53.56 344 LEU A O 1
ATOM 2716 N N . GLU A 1 345 ? -99.788 -11.917 149.440 1.00 52.34 345 GLU A N 1
ATOM 2717 C CA . GLU A 1 345 ? -101.163 -11.448 149.696 1.00 52.34 345 GLU A CA 1
ATOM 2718 C C . GLU A 1 345 ? -102.005 -12.447 150.522 1.00 52.34 345 GLU A C 1
ATOM 2720 O O . GLU A 1 345 ? -103.156 -12.153 150.836 1.00 52.34 345 GLU A O 1
ATOM 2725 N N . ARG A 1 346 ? -101.452 -13.613 150.899 1.00 52.66 346 ARG A N 1
ATOM 2726 C CA . ARG A 1 346 ? -102.132 -14.640 151.718 1.00 52.66 346 ARG A CA 1
ATOM 2727 C C . ARG A 1 346 ? -101.763 -14.646 153.207 1.00 52.66 346 ARG A C 1
ATOM 2729 O O . ARG A 1 346 ? -102.447 -15.328 153.964 1.00 52.66 346 ARG A O 1
ATOM 2736 N N . ASP A 1 347 ? -100.754 -13.871 153.610 1.00 47.84 347 ASP A N 1
ATOM 2737 C CA . ASP A 1 347 ? -100.311 -13.713 155.009 1.00 47.84 347 ASP A CA 1
ATOM 2738 C C . ASP A 1 347 ? -100.636 -12.314 155.604 1.00 47.84 347 ASP A C 1
ATOM 2740 O O . ASP A 1 347 ? -100.051 -11.892 156.604 1.00 47.84 347 ASP A O 1
ATOM 2744 N N . SER A 1 348 ? -101.592 -11.585 155.011 1.00 41.53 348 SER A N 1
ATOM 2745 C CA . SER A 1 348 ? -102.378 -10.510 155.659 1.00 41.53 348 SER A CA 1
ATOM 2746 C C . SER A 1 348 ? -103.832 -10.942 155.759 1.00 41.53 348 SER A C 1
ATOM 2748 O O . SER A 1 348 ? -104.484 -10.546 156.751 1.00 41.53 348 SER A O 1
#